Protein AF-A0A3D0K1P1-F1 (afdb_monomer_lite)

pLDDT: mean 82.04, std 25.07, range [28.34, 98.88]

Radius of gyration: 28.45 Å; chains: 1; bounding box: 59×42×96 Å

Secondary structure (DSSP, 8-state):
------------------------------------------SHHHHHHHHHTS--GGG-SS----TTTS-SHHHHHHHHHTT-GGGT--EEEE--SSSHHHHHHHHHHHHHHTT--EEEE-SS-SS-GGGGEEETTEEPPHHHHHHHHHHHHHHHTTT-TT--HHHHHHHHHHHHHHHTT-SEEEEE--

Foldseek 3Di:
DDDDDDDDDDDDDDDDDDDDDDDDDDDDDPPDPPPPPPDLDDFLVRLVVVLVPAADCVPPPDDDPDPVLPDCPLLVQLCVLLVVLVVLAAEDEFDDDDCRVVVQVVVLVVVVVVVFWEWEADDDDDPDNQCRIDISNHGDDSVLVSVL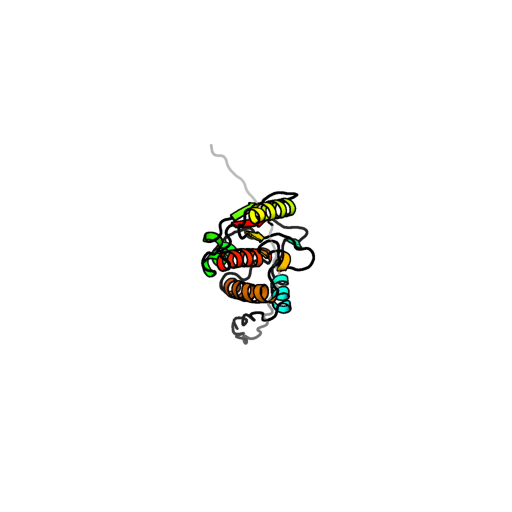LSVSVVSSVVRDPNQGSVSSSVSSNSSVCSVVSGPHYYYYDD

Structure (mmCIF, N/CA/C/O backbone):
data_AF-A0A3D0K1P1-F1
#
_entry.id   AF-A0A3D0K1P1-F1
#
loop_
_atom_site.group_PDB
_atom_site.id
_atom_site.type_symbol
_atom_site.label_atom_id
_atom_site.label_alt_id
_atom_site.label_comp_id
_atom_site.label_asym_id
_atom_site.label_entity_id
_atom_site.label_seq_id
_atom_site.pdbx_PDB_ins_code
_atom_site.Cartn_x
_atom_site.Cartn_y
_atom_site.Cartn_z
_atom_site.occupancy
_atom_site.B_iso_or_equiv
_atom_site.auth_seq_id
_atom_site.auth_comp_id
_atom_site.auth_asym_id
_atom_site.auth_atom_id
_atom_site.pdbx_PDB_model_num
ATOM 1 N N . MET A 1 1 ? -4.324 -0.821 -80.805 1.00 43.59 1 MET A N 1
ATOM 2 C CA . MET A 1 1 ? -3.513 0.414 -80.793 1.00 43.59 1 MET A CA 1
ATOM 3 C C . MET A 1 1 ? -2.600 0.297 -79.578 1.00 43.59 1 MET A C 1
ATOM 5 O O . MET A 1 1 ? -2.946 0.795 -78.523 1.00 43.59 1 MET A O 1
ATOM 9 N N . ASP A 1 2 ? -1.593 -0.574 -79.528 1.00 28.34 2 ASP A N 1
ATOM 10 C CA . ASP A 1 2 ? -0.447 -0.772 -80.431 1.00 28.34 2 ASP A CA 1
ATOM 11 C C . ASP A 1 2 ? 0.242 0.520 -80.867 1.00 28.34 2 ASP A C 1
ATOM 13 O O . ASP A 1 2 ? -0.292 1.231 -81.713 1.00 28.34 2 ASP A O 1
ATOM 17 N N . LEU A 1 3 ? 1.405 0.774 -80.251 1.00 33.50 3 LEU A N 1
ATOM 18 C CA . LEU A 1 3 ? 2.690 1.235 -80.817 1.00 33.50 3 LEU A CA 1
ATOM 19 C C . LEU A 1 3 ? 3.650 1.450 -79.620 1.00 33.50 3 LEU A C 1
ATOM 21 O O . LEU A 1 3 ? 3.420 2.320 -78.787 1.00 33.50 3 LEU A O 1
ATOM 25 N N . MET A 1 4 ? 4.529 0.482 -79.317 1.00 32.34 4 MET A N 1
ATOM 26 C CA . MET A 1 4 ? 5.928 0.369 -79.795 1.00 32.34 4 MET A CA 1
ATOM 27 C C . MET A 1 4 ? 6.820 1.524 -79.291 1.00 32.34 4 MET A C 1
ATOM 29 O O . MET A 1 4 ? 6.582 2.671 -79.635 1.00 32.34 4 MET A O 1
ATOM 33 N N . ALA A 1 5 ? 7.742 1.322 -78.340 1.00 35.12 5 ALA A N 1
ATOM 34 C CA . ALA A 1 5 ? 9.005 0.552 -78.363 1.00 35.12 5 ALA A CA 1
ATOM 35 C C . ALA A 1 5 ? 10.229 1.414 -78.738 1.00 35.12 5 ALA A C 1
ATOM 37 O O . ALA A 1 5 ? 10.199 2.103 -79.750 1.00 35.12 5 ALA A O 1
ATOM 38 N N . SER A 1 6 ? 11.303 1.311 -77.932 1.00 32.75 6 SER A N 1
ATOM 39 C CA . SER A 1 6 ? 12.735 1.265 -78.329 1.00 32.75 6 SER A CA 1
ATOM 40 C C . SER A 1 6 ? 13.648 1.870 -77.237 1.00 32.75 6 SER A C 1
ATOM 42 O O . SER A 1 6 ? 13.601 3.071 -77.000 1.00 32.75 6 SER A O 1
ATOM 44 N N . THR A 1 7 ? 14.327 1.071 -76.396 1.00 32.88 7 THR A N 1
ATOM 45 C CA . THR A 1 7 ? 15.696 0.476 -76.526 1.00 32.88 7 THR A CA 1
ATOM 46 C C . THR A 1 7 ? 16.872 1.464 -76.379 1.00 32.88 7 THR A C 1
ATOM 48 O O . THR A 1 7 ? 17.039 2.363 -77.188 1.00 32.88 7 THR A O 1
ATOM 51 N N . THR A 1 8 ? 17.702 1.370 -75.318 1.00 32.03 8 THR A N 1
ATOM 52 C CA . THR A 1 8 ? 19.045 0.697 -75.174 1.00 32.03 8 THR A CA 1
ATOM 53 C C . THR A 1 8 ? 20.116 1.756 -74.822 1.00 32.03 8 THR A C 1
ATOM 55 O O . THR A 1 8 ? 19.918 2.899 -75.196 1.00 32.03 8 THR A O 1
ATOM 58 N N . LYS A 1 9 ? 21.256 1.563 -74.132 1.00 36.09 9 LYS A N 1
ATOM 59 C CA . LYS A 1 9 ? 22.142 0.439 -73.732 1.00 36.09 9 LYS A CA 1
ATOM 60 C C . LYS A 1 9 ? 23.051 0.971 -72.585 1.00 36.09 9 LYS A C 1
ATOM 62 O O . LYS A 1 9 ? 23.423 2.135 -72.612 1.00 36.09 9 LYS A O 1
ATOM 67 N N . ALA A 1 10 ? 23.278 0.235 -71.495 1.00 33.09 10 ALA A N 1
ATOM 68 C CA . ALA A 1 10 ? 24.470 -0.580 -71.185 1.00 33.09 10 ALA A CA 1
ATOM 69 C C . ALA A 1 10 ? 25.849 0.132 -71.184 1.00 33.09 10 ALA A C 1
ATOM 71 O O . ALA A 1 10 ? 26.359 0.522 -72.230 1.00 33.09 10 ALA A O 1
ATOM 72 N N . GLY A 1 11 ? 26.495 0.144 -70.011 1.00 30.52 11 GLY A N 1
ATOM 73 C CA . GLY A 1 11 ? 27.912 0.451 -69.789 1.00 30.52 11 GLY A CA 1
ATOM 74 C C . GLY A 1 11 ? 28.427 -0.330 -68.572 1.00 30.52 11 GLY A C 1
ATOM 75 O O . GLY A 1 11 ? 27.844 -0.267 -67.496 1.00 30.52 11 GL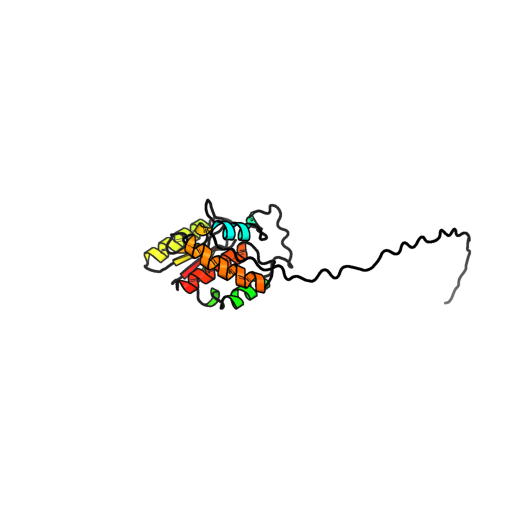Y A O 1
ATOM 76 N N . THR A 1 12 ? 29.465 -1.133 -68.783 1.00 29.39 12 THR A N 1
ATOM 77 C CA . THR A 1 12 ? 29.904 -2.279 -67.962 1.00 29.39 12 THR A CA 1
ATOM 78 C C . THR A 1 12 ? 31.197 -1.977 -67.180 1.00 29.39 12 THR A C 1
ATOM 80 O O . THR A 1 12 ? 31.946 -1.099 -67.594 1.00 29.39 12 THR A O 1
ATOM 83 N N . ARG A 1 13 ? 31.525 -2.860 -66.209 1.00 29.91 13 ARG A N 1
ATOM 84 C CA . ARG A 1 13 ? 32.848 -3.162 -65.579 1.00 29.91 13 ARG A CA 1
ATOM 85 C C . ARG A 1 13 ? 33.236 -2.269 -64.379 1.00 29.91 13 ARG A C 1
ATOM 87 O O . ARG A 1 13 ? 32.985 -1.082 -64.399 1.00 29.91 13 ARG A O 1
ATOM 94 N N . THR A 1 14 ? 33.833 -2.747 -63.27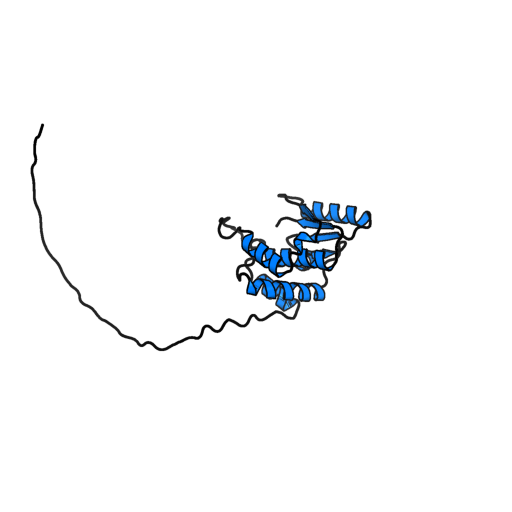8 1.00 29.80 14 THR A N 1
ATOM 95 C CA . THR A 1 14 ? 34.547 -4.009 -62.982 1.00 29.80 14 THR A CA 1
ATOM 96 C C . THR A 1 14 ? 34.641 -4.240 -61.465 1.00 29.80 14 THR A C 1
ATOM 98 O O . THR A 1 14 ? 34.634 -3.297 -60.682 1.00 29.80 14 THR A O 1
ATOM 101 N N . SER A 1 15 ? 34.776 -5.507 -61.070 1.00 28.56 15 SER A N 1
ATOM 102 C CA . SER A 1 15 ? 34.977 -5.997 -59.702 1.00 28.56 15 SER A CA 1
ATOM 103 C C . SER A 1 15 ? 36.370 -5.717 -59.127 1.00 28.56 15 SER A C 1
ATOM 105 O O . SER A 1 15 ? 37.354 -5.848 -59.853 1.00 28.56 15 SER A O 1
ATOM 107 N N . SER A 1 16 ? 36.478 -5.622 -57.800 1.00 31.36 16 SER A N 1
ATOM 108 C CA . SER A 1 16 ? 37.609 -6.218 -57.078 1.00 31.36 16 SER A CA 1
ATOM 109 C C . SER A 1 16 ? 37.154 -6.861 -55.760 1.00 31.36 16 SER A C 1
ATOM 111 O O . SER A 1 16 ? 36.463 -6.276 -54.930 1.00 31.36 16 SER A O 1
ATOM 113 N N . LYS A 1 17 ? 37.505 -8.145 -55.632 1.00 30.03 17 LYS A N 1
ATOM 114 C CA . LYS A 1 17 ? 37.390 -8.993 -54.442 1.00 30.03 17 LYS A CA 1
ATOM 115 C C . LYS A 1 17 ? 38.443 -8.574 -53.415 1.00 30.03 17 LYS A C 1
ATOM 117 O O . LYS A 1 17 ? 39.593 -8.373 -53.788 1.00 30.03 17 LYS A O 1
ATOM 122 N N . SER A 1 18 ? 38.103 -8.640 -52.130 1.00 31.45 18 SER A N 1
ATOM 123 C CA . SER A 1 18 ? 39.077 -8.996 -51.094 1.00 31.45 18 SER A CA 1
ATOM 124 C C . SER A 1 18 ? 38.491 -10.061 -50.171 1.00 31.45 18 SER A C 1
ATOM 126 O O . SER A 1 18 ? 37.288 -10.113 -49.915 1.00 31.45 18 SER A O 1
ATOM 128 N N . THR A 1 19 ? 39.354 -10.984 -49.771 1.00 29.42 19 THR A N 1
ATOM 129 C CA . THR A 1 19 ? 39.035 -12.332 -49.310 1.00 29.42 19 THR A CA 1
ATOM 130 C C . THR A 1 19 ? 39.313 -12.453 -47.812 1.00 29.42 19 THR A C 1
ATOM 132 O O . THR A 1 19 ? 40.348 -12.009 -47.339 1.00 29.42 19 THR A O 1
ATOM 135 N N . LYS A 1 20 ? 38.366 -13.086 -47.106 1.00 29.72 20 LYS A N 1
ATOM 136 C CA . LYS A 1 20 ? 38.424 -13.789 -45.805 1.00 29.72 20 LYS A CA 1
ATOM 137 C C . LYS A 1 20 ? 39.705 -13.697 -44.957 1.00 29.72 20 LYS A C 1
ATOM 139 O O . LYS A 1 20 ? 40.731 -14.253 -45.335 1.00 29.72 20 LYS A O 1
ATOM 144 N N . THR A 1 21 ? 39.477 -13.422 -43.668 1.00 29.06 21 THR A N 1
ATOM 145 C CA . THR A 1 21 ? 40.174 -14.127 -42.578 1.00 29.06 21 THR A CA 1
ATOM 146 C C . THR A 1 21 ? 39.158 -14.638 -41.552 1.00 29.06 21 THR A C 1
ATOM 148 O O . THR A 1 21 ? 38.561 -13.878 -40.797 1.00 29.06 21 THR A O 1
ATOM 151 N N . LYS A 1 22 ? 38.933 -15.960 -41.549 1.00 30.92 22 LYS A N 1
ATOM 152 C CA . LYS A 1 22 ? 38.236 -16.693 -40.481 1.00 30.92 22 LYS A CA 1
ATOM 153 C C . LYS A 1 22 ? 39.169 -16.771 -39.271 1.00 30.92 22 LYS A C 1
ATOM 155 O O . LYS A 1 22 ? 40.247 -17.345 -39.398 1.00 30.92 22 LYS A O 1
ATOM 160 N N . LYS A 1 23 ? 38.722 -16.330 -38.093 1.00 30.67 23 LYS A N 1
ATOM 161 C CA . LYS A 1 23 ? 39.321 -16.738 -36.815 1.00 30.67 23 LYS A CA 1
ATOM 162 C C . LYS A 1 23 ? 38.289 -17.541 -36.024 1.00 30.67 23 LYS A C 1
ATOM 164 O O . LYS A 1 23 ? 37.274 -17.016 -35.584 1.00 30.67 23 LYS A O 1
ATOM 169 N N . LYS A 1 24 ? 38.532 -18.853 -35.941 1.00 31.61 24 LYS A N 1
ATOM 170 C CA . LYS A 1 24 ? 37.880 -19.780 -35.010 1.00 31.61 24 LYS A CA 1
ATOM 171 C C . LYS A 1 24 ? 38.389 -19.458 -33.605 1.00 31.61 24 LYS A C 1
ATOM 173 O O . LYS A 1 24 ? 39.595 -19.517 -33.391 1.00 31.61 24 LYS A O 1
ATOM 178 N N . THR A 1 25 ? 37.485 -19.249 -32.659 1.00 30.41 25 THR A N 1
ATOM 179 C CA . THR A 1 25 ? 37.759 -19.418 -31.227 1.00 30.41 25 THR A CA 1
ATOM 180 C C . THR A 1 25 ? 36.579 -20.144 -30.588 1.00 30.41 25 THR A C 1
ATOM 182 O O . THR A 1 25 ? 35.483 -19.609 -30.471 1.00 30.41 25 THR A O 1
ATOM 185 N N . SER A 1 26 ? 36.830 -21.429 -30.329 1.00 29.92 26 SER A N 1
ATOM 186 C CA . SER A 1 26 ? 36.381 -22.252 -29.197 1.00 29.92 26 SER A CA 1
ATOM 187 C C . SER A 1 26 ? 35.034 -21.954 -28.520 1.00 29.92 26 SER A C 1
ATOM 189 O O . SER A 1 26 ? 34.883 -20.994 -27.770 1.00 29.92 26 SER A O 1
ATOM 191 N N . LYS A 1 27 ? 34.120 -22.927 -28.652 1.00 36.19 27 LYS A N 1
ATOM 192 C CA . LYS A 1 27 ? 33.142 -23.296 -27.620 1.00 36.19 27 LYS A CA 1
ATOM 193 C C . LYS A 1 27 ? 33.872 -23.717 -26.337 1.00 36.19 27 LYS A C 1
ATOM 195 O O . LYS A 1 27 ? 34.641 -24.669 -26.393 1.00 36.19 27 LYS A O 1
ATOM 200 N N . SER A 1 28 ? 33.530 -23.106 -25.206 1.00 29.92 28 SER A N 1
ATOM 201 C CA . SER A 1 28 ? 33.438 -23.767 -23.893 1.00 29.92 28 SER A CA 1
ATOM 202 C C . SER A 1 28 ? 32.879 -22.774 -22.877 1.00 29.92 28 SER A C 1
ATOM 204 O O . SER A 1 28 ? 33.477 -21.727 -22.649 1.00 29.92 28 SER A O 1
ATOM 206 N N . GLY A 1 29 ? 31.739 -23.099 -22.275 1.00 29.64 29 GLY A N 1
ATOM 207 C CA . GLY A 1 29 ? 31.135 -22.279 -21.231 1.00 29.64 29 GLY A CA 1
ATOM 208 C C . GLY A 1 29 ? 29.628 -22.446 -21.193 1.00 29.64 29 GLY A C 1
ATOM 209 O O . GLY A 1 29 ? 28.894 -21.529 -21.541 1.00 29.64 29 GLY A O 1
ATOM 210 N N . SER A 1 30 ? 29.162 -23.627 -20.790 1.00 37.38 30 SER A N 1
ATOM 211 C CA . SER A 1 30 ? 27.822 -23.770 -20.231 1.00 37.38 30 SER A CA 1
ATOM 212 C C . SER A 1 30 ? 27.786 -22.993 -18.912 1.00 37.38 30 SER A C 1
ATOM 214 O O . SER A 1 30 ? 28.081 -23.544 -17.852 1.00 37.38 30 SER A O 1
ATOM 216 N N . SER A 1 31 ? 27.487 -21.697 -18.959 1.00 33.88 31 SER A N 1
ATOM 217 C CA . SER A 1 31 ? 27.117 -20.966 -17.753 1.00 33.88 31 SER A CA 1
ATOM 218 C C . SER A 1 31 ? 25.685 -21.362 -17.424 1.00 33.88 31 SER A C 1
ATOM 220 O O . SER A 1 31 ? 24.724 -20.958 -18.078 1.00 33.88 31 SER A O 1
ATOM 222 N N . GLY A 1 32 ? 25.565 -22.260 -16.447 1.00 33.97 32 GLY A N 1
ATOM 223 C CA . GLY A 1 32 ? 24.287 -22.693 -15.918 1.00 33.97 32 GLY A CA 1
ATOM 224 C C . GLY A 1 32 ? 23.408 -21.488 -15.608 1.00 33.97 32 GLY A C 1
ATOM 225 O O . GLY A 1 32 ? 23.844 -20.523 -14.980 1.00 33.97 32 GLY A O 1
ATOM 226 N N . SER A 1 33 ? 22.158 -21.570 -16.054 1.00 38.03 33 SER A N 1
ATOM 227 C CA . SER A 1 33 ? 21.044 -20.758 -15.579 1.00 38.03 33 SER A CA 1
ATOM 228 C C . SER A 1 33 ? 20.852 -21.034 -14.081 1.00 38.03 33 SER A C 1
ATOM 230 O O . SER A 1 33 ? 19.967 -21.784 -13.671 1.00 38.03 33 SER A O 1
ATOM 232 N N . GLY A 1 34 ? 21.718 -20.462 -13.247 1.00 34.97 34 GLY A N 1
ATOM 233 C CA . GLY A 1 34 ? 21.478 -20.345 -11.822 1.00 34.97 34 GLY A CA 1
ATOM 234 C C . GLY A 1 34 ? 20.337 -19.359 -11.659 1.00 34.97 34 GLY A C 1
ATOM 235 O O . GLY A 1 34 ? 20.540 -18.158 -11.825 1.00 34.97 34 GLY A O 1
ATOM 236 N N . ALA A 1 35 ? 19.129 -19.854 -11.390 1.00 44.12 35 ALA A N 1
ATOM 237 C CA . ALA A 1 35 ? 18.039 -19.003 -10.942 1.00 44.12 35 ALA A CA 1
ATOM 238 C C . ALA A 1 35 ? 18.569 -18.194 -9.751 1.00 44.12 35 ALA A C 1
ATOM 240 O O . ALA A 1 35 ? 18.875 -18.769 -8.705 1.00 44.12 35 ALA A O 1
ATOM 241 N N . ALA A 1 36 ? 18.775 -16.888 -9.950 1.00 52.06 36 ALA A N 1
ATOM 242 C CA . ALA A 1 36 ? 19.257 -15.994 -8.909 1.00 52.06 36 ALA A CA 1
ATOM 243 C C . ALA A 1 36 ? 18.373 -16.205 -7.679 1.00 52.06 36 ALA A C 1
ATOM 245 O O . ALA A 1 36 ? 17.159 -16.005 -7.742 1.00 52.06 36 ALA A O 1
ATOM 246 N N . ARG A 1 37 ? 18.970 -16.713 -6.599 1.00 53.41 37 ARG A N 1
ATOM 247 C CA . ARG A 1 37 ? 18.255 -17.049 -5.372 1.00 53.41 3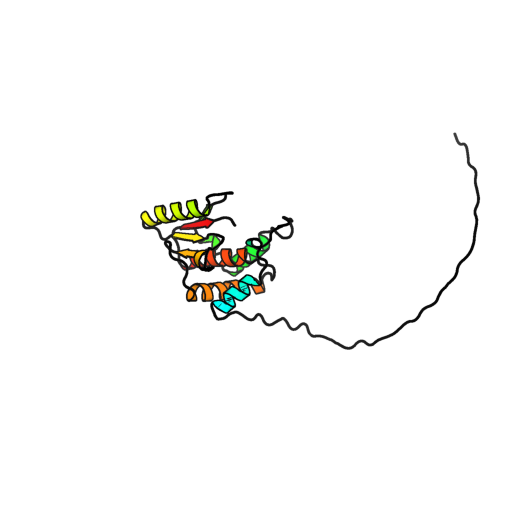7 ARG A CA 1
ATOM 248 C C . ARG A 1 37 ? 17.613 -15.762 -4.866 1.00 53.41 37 ARG A C 1
ATOM 250 O O . ARG A 1 37 ? 18.334 -14.857 -4.462 1.00 53.41 37 ARG A O 1
ATOM 257 N N . THR A 1 38 ? 16.286 -15.667 -4.920 1.00 61.41 38 THR A N 1
ATOM 258 C CA . THR A 1 38 ? 15.553 -14.508 -4.405 1.00 61.41 38 THR A CA 1
ATOM 259 C C . THR A 1 38 ? 15.901 -14.327 -2.932 1.00 61.41 38 THR A C 1
ATOM 261 O O . THR A 1 38 ? 15.515 -15.137 -2.084 1.00 61.41 38 THR A O 1
ATOM 264 N N . VAL A 1 39 ? 16.686 -13.296 -2.623 1.00 75.56 39 VAL A N 1
ATOM 265 C CA . VAL A 1 39 ? 17.046 -12.962 -1.247 1.00 75.56 39 VAL A CA 1
ATOM 266 C C . VAL A 1 39 ? 15.865 -12.211 -0.653 1.00 75.56 39 VAL A C 1
ATOM 268 O O . VAL A 1 39 ? 15.696 -11.023 -0.891 1.00 75.56 39 VAL A O 1
ATOM 271 N N . ILE A 1 40 ? 15.016 -12.916 0.097 1.00 79.94 40 ILE A N 1
ATOM 272 C CA . ILE A 1 40 ? 13.894 -12.279 0.793 1.00 79.94 40 ILE A CA 1
ATOM 273 C C . ILE A 1 40 ? 14.477 -11.375 1.894 1.00 79.94 40 ILE A C 1
ATOM 275 O O . ILE A 1 40 ? 15.160 -11.904 2.785 1.00 79.94 40 ILE A O 1
ATOM 279 N N . PRO A 1 41 ? 14.215 -10.052 1.873 1.00 85.56 41 PRO A N 1
ATOM 280 C CA . PRO A 1 41 ? 14.707 -9.128 2.894 1.00 85.56 41 PRO A CA 1
ATOM 281 C C . PRO A 1 41 ? 14.194 -9.524 4.288 1.00 85.56 41 PRO A C 1
ATOM 283 O O . PRO A 1 41 ? 13.203 -10.245 4.413 1.00 85.56 41 PRO A O 1
ATOM 286 N N . ARG A 1 42 ? 14.889 -9.124 5.359 1.00 90.00 42 ARG A N 1
ATOM 287 C CA . ARG A 1 42 ? 14.567 -9.563 6.739 1.00 90.00 42 ARG A CA 1
ATOM 288 C C . ARG A 1 42 ? 14.386 -8.424 7.735 1.00 90.00 42 ARG A C 1
ATOM 290 O O . ARG A 1 42 ? 13.670 -8.609 8.710 1.00 90.00 42 ARG A O 1
ATOM 297 N N . THR A 1 43 ? 15.016 -7.282 7.491 1.00 95.81 43 THR A N 1
ATOM 298 C CA . THR A 1 43 ? 14.919 -6.074 8.321 1.00 95.81 43 THR A CA 1
ATOM 299 C C . THR A 1 43 ? 14.184 -4.971 7.566 1.00 95.81 43 THR A C 1
ATOM 301 O O . THR A 1 43 ? 14.182 -4.983 6.330 1.00 95.81 43 THR A O 1
ATOM 304 N N . TYR A 1 44 ? 13.653 -3.987 8.295 1.00 96.75 44 TYR A N 1
ATOM 305 C CA . TYR A 1 44 ? 13.033 -2.790 7.718 1.00 96.75 44 TYR A CA 1
ATOM 306 C C . TYR A 1 44 ? 13.937 -2.130 6.668 1.00 96.75 44 TYR A C 1
ATOM 308 O O . TYR A 1 44 ? 13.567 -2.023 5.502 1.00 96.75 44 TYR A O 1
ATOM 316 N N . SER A 1 45 ? 15.191 -1.842 7.026 1.00 96.50 45 SER A N 1
ATOM 317 C CA . SER A 1 45 ? 16.167 -1.233 6.113 1.00 96.50 45 SER A CA 1
ATOM 318 C C . SER A 1 45 ? 16.415 -2.042 4.833 1.00 96.50 45 SER A C 1
ATOM 320 O O . SER A 1 45 ? 16.555 -1.468 3.753 1.00 96.50 45 SER A O 1
ATOM 322 N N . THR A 1 46 ? 16.444 -3.378 4.911 1.00 96.00 46 THR A N 1
ATOM 323 C CA . THR A 1 46 ? 16.599 -4.228 3.715 1.00 96.00 46 THR A CA 1
ATOM 324 C C . THR A 1 46 ? 15.341 -4.272 2.854 1.00 96.00 46 THR A C 1
ATOM 326 O O . THR A 1 46 ? 15.458 -4.328 1.634 1.00 96.00 46 THR A O 1
ATOM 329 N N . VAL A 1 47 ? 14.152 -4.211 3.463 1.00 96.75 47 VAL A N 1
ATOM 330 C CA . VAL A 1 47 ? 12.877 -4.109 2.739 1.00 96.75 47 VAL A CA 1
ATOM 331 C C . VAL A 1 47 ? 12.797 -2.780 1.996 1.00 96.75 47 VAL A C 1
ATOM 333 O O . VAL A 1 47 ? 12.501 -2.768 0.804 1.00 96.75 47 VAL A O 1
ATOM 336 N N . VAL A 1 48 ? 13.107 -1.672 2.673 1.00 96.38 48 VAL A N 1
ATOM 337 C CA . VAL A 1 48 ? 13.103 -0.334 2.069 1.00 96.38 48 VAL A CA 1
ATOM 338 C C . VAL A 1 48 ? 14.106 -0.261 0.917 1.00 96.38 48 VAL A C 1
ATOM 340 O O . VAL A 1 48 ? 13.764 0.227 -0.156 1.00 96.38 48 VAL A O 1
ATOM 343 N N . ARG A 1 49 ? 15.313 -0.823 1.077 1.00 95.06 49 ARG A N 1
ATOM 344 C CA . ARG A 1 49 ? 16.284 -0.917 -0.025 1.00 95.06 49 ARG A CA 1
ATOM 345 C C . ARG A 1 49 ? 15.721 -1.688 -1.222 1.00 95.06 49 ARG A C 1
ATOM 347 O O . ARG A 1 49 ? 15.784 -1.186 -2.337 1.00 95.06 49 ARG A O 1
ATOM 354 N N . HIS A 1 50 ? 15.127 -2.859 -0.984 1.00 93.81 50 HIS A N 1
ATOM 355 C CA . HIS A 1 50 ? 14.525 -3.685 -2.040 1.00 93.81 50 HIS A CA 1
ATOM 356 C C . HIS A 1 50 ? 13.405 -2.949 -2.785 1.00 93.81 50 HIS A C 1
ATOM 358 O O . HIS A 1 50 ? 13.277 -3.069 -4.000 1.00 93.81 50 HIS A O 1
ATOM 364 N N . LEU A 1 51 ? 12.592 -2.169 -2.066 1.00 93.62 51 LEU A N 1
ATOM 365 C CA . LEU A 1 51 ? 11.585 -1.299 -2.671 1.00 93.62 51 LEU A CA 1
ATOM 366 C C . LEU A 1 51 ? 12.232 -0.262 -3.597 1.00 93.62 51 LEU A C 1
ATOM 368 O O . LEU A 1 51 ? 11.804 -0.116 -4.739 1.00 93.62 51 LEU A O 1
ATOM 372 N N . LEU A 1 52 ? 13.267 0.436 -3.126 1.00 92.44 52 LEU A N 1
ATOM 373 C CA . LEU A 1 52 ? 13.942 1.499 -3.879 1.00 92.44 52 LEU A CA 1
ATOM 374 C C . LEU A 1 52 ? 14.665 1.007 -5.143 1.00 92.44 52 LEU A C 1
ATOM 376 O O . LEU A 1 52 ? 14.917 1.809 -6.038 1.00 92.44 52 LEU A O 1
ATOM 380 N N . GLU A 1 53 ? 14.977 -0.286 -5.234 1.00 92.38 53 GLU A N 1
ATOM 381 C CA . GLU A 1 53 ? 15.542 -0.916 -6.435 1.00 92.38 53 GLU A CA 1
ATOM 382 C C . GLU A 1 53 ? 14.496 -1.157 -7.540 1.00 92.38 53 GLU A C 1
ATOM 384 O O . GLU A 1 53 ? 14.859 -1.401 -8.693 1.00 92.38 53 GLU A O 1
ATOM 389 N N . ARG A 1 54 ? 13.194 -1.086 -7.226 1.00 92.19 54 ARG A N 1
ATOM 390 C CA . ARG A 1 54 ? 12.122 -1.210 -8.224 1.00 92.19 54 ARG A CA 1
ATOM 391 C C . ARG A 1 54 ? 11.953 0.072 -9.026 1.00 92.19 54 ARG A C 1
ATOM 393 O O . ARG A 1 54 ? 12.233 1.173 -8.556 1.00 92.19 54 ARG A O 1
ATOM 400 N N . THR A 1 55 ? 11.381 -0.065 -10.221 1.00 90.88 55 THR A N 1
ATOM 401 C CA . THR A 1 55 ? 10.954 1.080 -11.028 1.00 90.88 55 THR A CA 1
ATOM 402 C C . THR A 1 55 ? 9.988 1.949 -10.226 1.00 90.88 55 THR A C 1
ATOM 404 O O . THR A 1 55 ? 8.906 1.497 -9.841 1.00 90.88 55 THR A O 1
ATOM 407 N N . ASN A 1 56 ? 10.391 3.195 -9.975 1.00 91.25 56 ASN A N 1
ATOM 408 C CA . ASN A 1 56 ? 9.611 4.182 -9.242 1.00 91.25 56 ASN A CA 1
ATOM 409 C C . ASN A 1 56 ? 9.371 5.419 -10.117 1.00 91.25 56 ASN A C 1
ATOM 411 O O . ASN A 1 56 ? 10.233 6.294 -10.216 1.00 91.25 56 ASN A O 1
ATOM 415 N N . TYR A 1 57 ? 8.189 5.486 -10.730 1.00 87.19 57 TYR A N 1
ATOM 416 C CA . TYR A 1 57 ? 7.794 6.593 -11.601 1.00 87.19 57 TYR A CA 1
ATOM 417 C C . TYR A 1 57 ? 7.602 7.921 -10.859 1.00 87.19 57 TYR A C 1
ATOM 419 O O . TYR A 1 57 ? 7.767 8.964 -11.479 1.00 87.19 57 TYR A O 1
ATOM 427 N N . GLU A 1 58 ? 7.384 7.910 -9.539 1.00 84.62 58 GLU A N 1
ATOM 428 C CA . GLU A 1 58 ? 7.279 9.136 -8.727 1.00 84.62 58 GLU A CA 1
ATOM 429 C C . GLU A 1 58 ? 8.589 9.944 -8.722 1.00 84.62 58 GLU A C 1
ATOM 431 O O . GLU A 1 58 ? 8.599 11.136 -8.425 1.00 84.62 58 GLU A O 1
ATOM 436 N N . ARG A 1 59 ? 9.721 9.300 -9.045 1.00 84.31 59 ARG A N 1
ATOM 437 C CA . ARG A 1 59 ? 11.050 9.931 -9.096 1.00 84.31 59 ARG A CA 1
ATOM 438 C C . ARG A 1 59 ? 11.517 10.228 -10.522 1.00 84.31 59 ARG A C 1
ATOM 440 O O . ARG A 1 59 ? 12.593 10.799 -10.705 1.00 84.31 59 ARG A O 1
ATOM 447 N N . VAL A 1 60 ? 10.743 9.836 -11.535 1.00 79.88 60 VAL A N 1
ATOM 448 C CA . VAL A 1 60 ? 11.103 10.012 -12.944 1.00 79.88 60 VAL A CA 1
ATOM 449 C C . VAL A 1 60 ? 10.515 11.326 -13.451 1.00 79.88 60 VAL A C 1
ATOM 451 O O . VAL A 1 60 ? 9.310 11.535 -13.416 1.00 79.88 60 VAL A O 1
ATOM 454 N N . ARG A 1 61 ? 11.370 12.220 -13.965 1.00 66.19 61 ARG A N 1
ATOM 455 C CA . ARG A 1 61 ? 10.937 13.535 -14.476 1.00 66.19 61 ARG A CA 1
ATOM 456 C C . ARG A 1 61 ? 10.163 13.463 -15.794 1.00 66.19 61 ARG A C 1
ATOM 458 O O . ARG A 1 61 ? 9.366 14.349 -16.072 1.00 66.19 61 ARG A O 1
ATOM 465 N N . VAL A 1 62 ? 10.423 12.441 -16.609 1.00 70.88 62 VAL A N 1
ATOM 466 C CA . VAL A 1 62 ? 9.755 12.217 -17.897 1.00 70.88 62 VAL A CA 1
ATOM 467 C C . VAL A 1 62 ? 9.225 10.794 -17.923 1.00 70.88 62 VAL A C 1
ATOM 469 O O . VAL A 1 62 ? 9.978 9.837 -18.104 1.00 70.88 62 VAL A O 1
ATOM 472 N N . VAL A 1 63 ? 7.923 10.660 -17.708 1.00 68.06 63 VAL A N 1
ATOM 473 C CA . VAL A 1 63 ? 7.228 9.381 -17.801 1.00 68.06 63 VAL A CA 1
ATOM 474 C C . VAL A 1 63 ? 6.675 9.257 -19.214 1.00 68.06 63 VAL A C 1
ATOM 476 O O . VAL A 1 63 ? 5.749 9.969 -19.594 1.00 68.06 63 VAL A O 1
ATOM 479 N N . ASN A 1 64 ? 7.249 8.353 -20.004 1.00 67.38 64 ASN A N 1
ATOM 480 C CA . ASN A 1 64 ? 6.658 7.979 -21.282 1.00 67.38 64 ASN A CA 1
ATOM 481 C C . ASN A 1 64 ? 5.486 7.039 -20.995 1.00 67.38 64 ASN A C 1
ATOM 483 O O . ASN A 1 64 ? 5.691 5.858 -20.707 1.00 67.38 64 ASN A O 1
ATOM 487 N N . TYR A 1 65 ? 4.268 7.575 -21.034 1.00 67.06 65 TYR A N 1
ATOM 488 C CA . TYR A 1 65 ? 3.048 6.781 -20.945 1.00 67.06 65 TYR A CA 1
ATOM 489 C C . TYR A 1 65 ? 2.918 5.924 -22.203 1.00 67.06 65 TYR A C 1
ATOM 491 O O . TYR A 1 65 ? 2.381 6.364 -23.216 1.00 67.06 65 TYR A O 1
ATOM 499 N N . ASP A 1 66 ? 3.457 4.709 -22.154 1.00 70.44 66 ASP A N 1
ATOM 500 C CA . ASP A 1 66 ? 3.252 3.714 -23.197 1.00 70.44 66 ASP A CA 1
ATOM 501 C C . ASP A 1 66 ? 2.282 2.620 -22.730 1.00 70.44 66 ASP A C 1
ATOM 503 O O . ASP A 1 66 ? 2.213 2.243 -21.555 1.00 70.44 66 ASP A O 1
ATOM 507 N N . GLU A 1 67 ? 1.518 2.077 -23.675 1.00 65.31 67 GLU A N 1
ATOM 508 C CA . GLU A 1 67 ? 0.549 1.016 -23.389 1.00 65.31 67 GLU A CA 1
ATOM 509 C C . GLU A 1 67 ? 1.207 -0.275 -22.884 1.00 65.31 67 GLU A C 1
ATOM 511 O O . GLU A 1 67 ? 0.514 -1.170 -22.412 1.00 65.31 67 GLU A O 1
ATOM 516 N N . LYS A 1 68 ? 2.533 -0.426 -22.998 1.00 67.19 68 LYS A N 1
ATOM 517 C CA . LYS A 1 68 ? 3.248 -1.642 -22.587 1.00 67.19 68 LYS A CA 1
ATOM 518 C C . LYS A 1 68 ? 3.559 -1.631 -21.090 1.00 67.19 68 LYS A C 1
ATOM 520 O O . LYS A 1 68 ? 3.456 -2.673 -20.447 1.00 67.19 68 LYS A O 1
ATOM 525 N N . ASN A 1 69 ? 3.894 -0.469 -20.542 1.00 69.31 69 ASN A N 1
ATOM 526 C CA . ASN A 1 69 ? 4.304 -0.260 -19.160 1.00 69.31 69 ASN A CA 1
ATOM 527 C C . ASN A 1 69 ? 3.127 0.136 -18.262 1.00 69.31 69 ASN A C 1
ATOM 529 O O . ASN A 1 69 ? 3.154 -0.151 -17.066 1.00 69.31 69 ASN A O 1
ATOM 533 N N . PHE A 1 70 ? 2.050 0.694 -18.814 1.00 76.06 70 PHE A N 1
ATOM 534 C CA . PHE A 1 70 ? 0.849 1.069 -18.059 1.00 76.06 70 PHE A CA 1
ATOM 535 C C . PHE A 1 70 ? -0.273 0.035 -18.220 1.00 76.06 70 PHE A C 1
ATOM 537 O O . PHE A 1 70 ? -1.343 0.319 -18.751 1.00 76.06 70 PHE A O 1
ATOM 544 N N . LYS A 1 71 ? -0.026 -1.195 -17.746 1.00 84.94 71 LYS A N 1
ATOM 545 C CA . LYS A 1 71 ? -1.021 -2.280 -17.708 1.00 84.94 71 LYS A CA 1
ATOM 546 C C . LYS A 1 71 ? -1.241 -2.795 -16.296 1.00 84.94 71 LYS A C 1
ATOM 548 O O . LYS A 1 71 ? -0.292 -3.007 -15.549 1.00 84.94 71 LYS A O 1
ATOM 553 N N . LEU A 1 72 ? -2.494 -3.115 -15.983 1.00 91.81 72 LEU A N 1
ATOM 554 C CA . LEU A 1 72 ? -2.884 -3.694 -14.695 1.00 91.81 72 LEU A CA 1
ATOM 555 C C . LEU A 1 72 ? -2.625 -5.204 -14.595 1.00 91.81 72 LEU A C 1
ATOM 557 O O . LEU A 1 72 ? -2.839 -5.785 -13.536 1.00 91.81 72 LEU A O 1
ATOM 561 N N . ASP A 1 73 ? -2.171 -5.865 -15.662 1.00 92.44 73 ASP A N 1
ATOM 562 C CA . ASP A 1 73 ? -2.044 -7.329 -15.695 1.00 92.44 73 ASP A CA 1
ATOM 563 C C . ASP A 1 73 ? -1.077 -7.867 -14.634 1.00 92.44 73 ASP A C 1
ATOM 565 O O . ASP A 1 73 ? -1.369 -8.870 -13.983 1.00 92.44 73 ASP A O 1
ATOM 569 N N . ARG A 1 74 ? 0.062 -7.195 -14.423 1.00 93.19 74 ARG A N 1
ATOM 570 C CA . ARG A 1 74 ? 1.037 -7.588 -13.391 1.00 93.19 74 ARG A CA 1
ATOM 571 C C . ARG A 1 74 ? 0.475 -7.402 -11.981 1.00 93.19 74 ARG A C 1
ATOM 573 O O . ARG A 1 74 ? 0.590 -8.314 -11.164 1.00 93.19 74 ARG A O 1
ATOM 580 N N . MET A 1 75 ? -0.225 -6.293 -11.738 1.00 95.50 75 MET A N 1
ATOM 581 C CA . MET A 1 75 ? -0.891 -6.022 -10.464 1.00 95.50 75 MET A CA 1
ATOM 582 C C . MET A 1 75 ? -2.005 -7.038 -10.182 1.00 95.50 75 MET A C 1
ATOM 584 O O . MET A 1 75 ? -2.055 -7.615 -9.100 1.00 95.50 75 MET A O 1
ATOM 588 N N . ARG A 1 76 ? -2.856 -7.339 -11.171 1.00 96.44 76 ARG A N 1
ATOM 589 C CA . ARG A 1 76 ? -3.925 -8.347 -11.054 1.00 96.44 76 ARG A CA 1
ATOM 590 C C . ARG A 1 76 ? -3.369 -9.733 -10.734 1.00 96.44 76 ARG A C 1
ATOM 592 O O . ARG A 1 76 ? -3.910 -10.428 -9.881 1.00 96.44 76 ARG A O 1
ATOM 599 N N . LYS A 1 77 ? -2.270 -10.137 -11.381 1.00 96.81 77 LYS A N 1
ATOM 600 C CA . LYS A 1 77 ? -1.604 -11.413 -11.076 1.00 96.81 77 LYS A CA 1
ATOM 601 C C . LYS A 1 77 ? -1.030 -11.433 -9.656 1.00 96.81 77 LYS A C 1
ATOM 603 O O . LYS A 1 77 ? -1.170 -12.451 -8.981 1.00 96.81 77 LYS A O 1
ATOM 608 N N . LEU A 1 78 ? -0.418 -10.335 -9.200 1.00 97.81 78 LEU A N 1
ATOM 609 C CA . LEU A 1 78 ? 0.077 -10.216 -7.826 1.00 97.81 78 LEU A CA 1
ATOM 610 C C . LEU A 1 78 ? -1.072 -10.325 -6.815 1.00 97.81 78 LEU A C 1
ATOM 612 O O . LEU A 1 78 ? -0.996 -11.144 -5.905 1.00 97.81 78 LEU A O 1
ATOM 616 N N . LEU A 1 79 ? -2.154 -9.566 -6.999 1.00 98.25 79 LEU A N 1
ATOM 617 C CA . LEU A 1 79 ? -3.318 -9.604 -6.110 1.00 98.25 79 LEU A CA 1
ATOM 618 C C . LEU A 1 79 ? -3.937 -11.001 -6.033 1.00 98.25 79 LEU A C 1
ATOM 620 O O . LEU A 1 79 ? -4.173 -11.490 -4.931 1.00 98.25 79 LEU A O 1
ATOM 624 N N . LYS A 1 80 ? -4.076 -11.694 -7.168 1.00 98.12 80 LYS A N 1
ATOM 625 C CA . LYS A 1 80 ? -4.55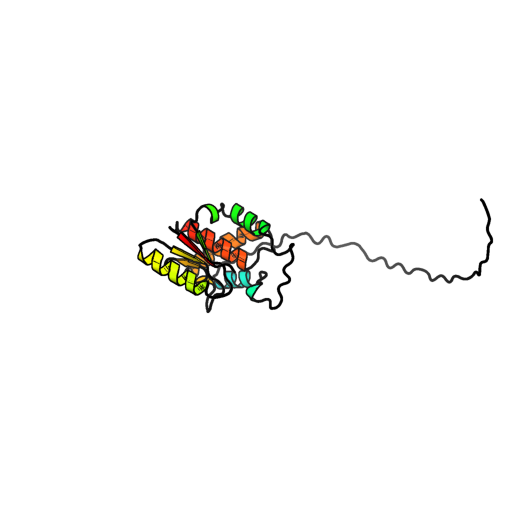3 -13.083 -7.200 1.00 98.12 80 LYS A CA 1
ATOM 626 C C . LYS A 1 80 ? -3.679 -14.022 -6.374 1.00 98.12 80 LYS A C 1
ATOM 628 O O . LYS A 1 80 ? -4.169 -14.902 -5.674 1.00 98.12 80 LYS A O 1
ATOM 633 N N . ARG A 1 81 ? -2.360 -13.829 -6.425 1.00 97.62 81 ARG A N 1
ATOM 634 C CA . ARG A 1 81 ? -1.396 -14.596 -5.626 1.00 97.62 81 ARG A CA 1
ATOM 635 C C . ARG A 1 81 ? -1.441 -14.276 -4.133 1.00 97.62 81 ARG A C 1
ATOM 637 O O . ARG A 1 81 ? -1.029 -15.122 -3.348 1.00 97.62 81 ARG A O 1
ATOM 644 N N . LEU A 1 82 ? -1.929 -13.095 -3.770 1.00 98.12 82 LEU A N 1
ATOM 645 C CA . LEU A 1 82 ? -2.149 -12.659 -2.392 1.00 98.12 82 LEU A CA 1
ATOM 646 C C . LEU A 1 82 ? -3.555 -13.011 -1.872 1.00 98.12 82 LEU A C 1
ATOM 648 O O . LEU A 1 82 ? -3.909 -12.582 -0.780 1.00 98.12 82 LEU A O 1
ATOM 652 N N . GLY A 1 83 ? -4.350 -13.781 -2.625 1.00 98.19 83 GLY A N 1
ATOM 653 C CA . GLY A 1 83 ? -5.705 -14.172 -2.221 1.00 98.19 83 GLY A CA 1
ATOM 654 C C . GLY A 1 83 ? -6.769 -13.109 -2.499 1.00 98.19 83 GLY A C 1
ATOM 655 O O . GLY A 1 83 ? -7.768 -13.041 -1.790 1.00 98.19 83 GLY A O 1
ATOM 656 N N . ASP A 1 84 ? -6.544 -12.267 -3.510 1.00 98.44 84 ASP A N 1
ATOM 657 C CA . ASP A 1 84 ? -7.461 -11.215 -3.952 1.00 98.44 84 ASP A CA 1
ATOM 658 C C . ASP A 1 84 ? -7.921 -10.268 -2.817 1.00 98.44 84 ASP A C 1
ATOM 660 O O . ASP A 1 84 ? -9.116 -10.000 -2.684 1.00 98.44 84 ASP A O 1
ATOM 664 N N . PRO A 1 85 ? -6.997 -9.676 -2.026 1.00 98.44 85 PRO A N 1
ATOM 665 C CA . PRO A 1 85 ? -7.360 -8.869 -0.852 1.00 98.44 85 PRO A CA 1
ATOM 666 C C . PRO A 1 85 ? -8.208 -7.641 -1.214 1.00 98.44 85 PRO A C 1
ATOM 668 O O . PRO A 1 85 ? -9.094 -7.241 -0.471 1.00 98.44 85 PRO A O 1
ATOM 671 N N . HIS A 1 86 ? -8.008 -7.091 -2.412 1.00 98.25 86 HIS A N 1
ATOM 672 C CA . HIS A 1 86 ? -8.808 -5.995 -2.960 1.00 98.25 86 HIS A CA 1
ATOM 673 C C . HIS A 1 86 ? -10.315 -6.285 -3.091 1.00 98.25 86 HIS A C 1
ATOM 675 O O . HIS A 1 86 ? -11.089 -5.341 -3.187 1.00 98.25 86 HIS A O 1
ATOM 681 N N . LEU A 1 87 ? -10.742 -7.555 -3.102 1.00 98.19 87 LEU A N 1
ATOM 682 C CA . LEU A 1 87 ? -12.162 -7.934 -3.125 1.00 98.19 87 LEU A CA 1
ATOM 683 C C . LEU A 1 87 ? -12.780 -8.014 -1.722 1.00 98.19 87 LEU A C 1
ATOM 685 O O . LEU A 1 87 ? -13.997 -8.110 -1.595 1.00 98.19 87 LEU A O 1
ATOM 689 N N . GLN A 1 88 ? -11.949 -7.987 -0.679 1.00 97.81 88 GLN A N 1
ATOM 690 C CA . GLN A 1 88 ? -12.359 -8.070 0.725 1.00 97.81 88 GLN A CA 1
ATOM 691 C C . GLN A 1 88 ? -12.441 -6.683 1.379 1.00 97.81 88 GLN A C 1
ATOM 693 O O . GLN A 1 88 ? -12.952 -6.544 2.485 1.00 97.81 88 GLN A O 1
ATOM 698 N N . VAL A 1 89 ? -11.955 -5.648 0.688 1.00 97.12 89 VAL A N 1
ATOM 699 C CA . VAL A 1 89 ? -11.867 -4.278 1.192 1.00 97.12 89 VAL A CA 1
ATOM 700 C C . VAL A 1 89 ? -12.926 -3.414 0.515 1.00 97.12 89 VAL A C 1
ATOM 702 O O . VAL A 1 89 ? -12.921 -3.242 -0.704 1.00 97.12 89 VAL A O 1
ATOM 705 N N . ARG A 1 90 ? -13.816 -2.809 1.308 1.00 97.94 90 ARG A N 1
ATOM 706 C CA . ARG A 1 90 ? -14.680 -1.723 0.822 1.00 97.94 90 ARG A CA 1
ATOM 707 C C . ARG A 1 90 ? -13.838 -0.462 0.689 1.00 97.94 90 ARG A C 1
ATOM 709 O O . ARG A 1 90 ? -13.173 -0.086 1.650 1.00 97.94 90 ARG A O 1
ATOM 716 N N . ALA A 1 91 ? -13.862 0.188 -0.473 1.00 97.50 91 ALA A N 1
ATOM 717 C CA . ALA A 1 91 ? -12.955 1.295 -0.754 1.00 97.50 91 ALA A CA 1
ATOM 718 C C . ALA A 1 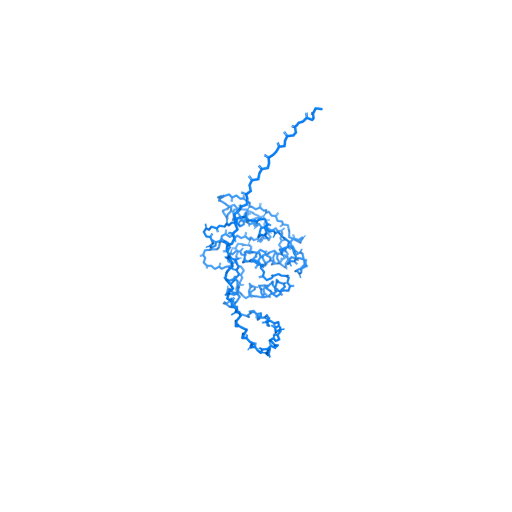91 ? -13.656 2.561 -1.261 1.00 97.50 91 ALA A C 1
ATOM 720 O O . ALA A 1 91 ? -14.564 2.498 -2.089 1.00 97.50 91 ALA A O 1
ATOM 721 N N . VAL A 1 92 ? -13.156 3.715 -0.818 1.00 98.25 92 VAL A N 1
ATOM 722 C CA . VAL A 1 92 ? -13.347 5.016 -1.470 1.00 98.25 92 VAL A CA 1
ATOM 723 C C . VAL A 1 92 ? -12.082 5.327 -2.260 1.00 98.25 92 VAL A C 1
ATOM 725 O O . VAL A 1 92 ? -10.984 5.297 -1.711 1.00 98.25 92 VAL A O 1
ATOM 728 N N . HIS A 1 93 ? -12.228 5.624 -3.549 1.00 98.06 93 HIS A N 1
ATOM 729 C CA . HIS A 1 93 ? -11.106 5.878 -4.449 1.00 98.06 93 HIS A CA 1
ATOM 730 C C . HIS A 1 93 ? -11.024 7.370 -4.784 1.00 98.06 93 HIS A C 1
ATOM 732 O O . HIS A 1 93 ? -11.969 7.933 -5.337 1.00 98.06 93 HIS A O 1
ATOM 738 N N . VAL A 1 94 ? -9.909 8.014 -4.438 1.00 98.31 94 VAL A N 1
ATOM 739 C CA . VAL A 1 94 ? -9.731 9.468 -4.549 1.00 98.31 94 VAL A CA 1
ATOM 740 C C . VAL A 1 94 ? -8.744 9.791 -5.669 1.00 98.31 94 VAL A C 1
ATOM 742 O O . VAL A 1 94 ? -7.534 9.618 -5.526 1.00 98.31 94 VAL A O 1
ATOM 745 N N . ALA A 1 95 ? -9.274 10.295 -6.784 1.00 97.31 95 ALA A N 1
ATOM 746 C CA . ALA A 1 95 ? -8.513 10.757 -7.943 1.00 97.31 95 ALA A CA 1
ATOM 747 C C . ALA A 1 95 ? -8.570 12.288 -8.065 1.00 97.31 95 ALA A C 1
ATOM 749 O O . ALA A 1 95 ? -9.548 12.912 -7.661 1.00 97.31 95 ALA A O 1
ATOM 750 N N . GLY A 1 96 ? -7.545 12.900 -8.662 1.00 94.19 96 GLY A N 1
ATOM 751 C CA . GLY A 1 96 ? -7.515 14.344 -8.909 1.00 94.19 96 GLY A CA 1
ATOM 752 C C . GLY A 1 96 ? -6.105 14.922 -9.007 1.00 94.19 96 GLY A C 1
ATOM 753 O O . GLY A 1 96 ? -5.127 14.318 -8.564 1.00 94.19 96 GLY A O 1
ATOM 754 N N . THR A 1 97 ? -5.985 16.116 -9.582 1.00 91.25 97 THR A N 1
ATOM 755 C CA . THR A 1 97 ? -4.687 16.782 -9.772 1.00 91.25 97 THR A CA 1
ATOM 756 C C . THR A 1 97 ? -4.142 17.371 -8.470 1.00 91.25 97 THR A C 1
ATOM 758 O O . THR A 1 97 ? -2.944 17.297 -8.221 1.00 91.25 97 THR A O 1
ATOM 761 N N . VAL A 1 98 ? -5.014 17.924 -7.620 1.00 94.31 98 VAL A N 1
ATOM 762 C CA . VAL A 1 98 ? -4.649 18.628 -6.381 1.00 94.31 98 VAL A CA 1
ATOM 763 C C . VAL A 1 98 ? -5.631 18.255 -5.273 1.00 94.31 98 VAL A C 1
ATOM 765 O O . VAL A 1 98 ? -6.800 17.998 -5.541 1.00 94.31 98 VAL A O 1
ATOM 768 N N . GLY A 1 99 ? -5.157 18.226 -4.027 1.00 95.75 99 GLY A N 1
ATOM 769 C CA . GLY A 1 99 ? -6.012 18.093 -2.844 1.00 95.75 99 GLY A CA 1
ATOM 770 C C . GLY A 1 99 ? -6.375 16.663 -2.445 1.00 95.75 99 GLY A C 1
ATOM 771 O O . GLY A 1 99 ? -6.982 16.493 -1.396 1.00 95.75 99 GLY A O 1
ATOM 772 N N . LYS A 1 100 ? -5.959 15.638 -3.203 1.00 97.50 100 LYS A N 1
ATOM 773 C CA . LYS A 1 100 ? -6.252 14.224 -2.904 1.00 97.50 100 LYS A CA 1
ATOM 774 C C . LYS A 1 100 ? -5.891 13.831 -1.468 1.00 97.50 100 LYS A C 1
ATOM 776 O O . LYS A 1 100 ? -6.777 13.425 -0.727 1.00 97.50 100 LYS A O 1
ATOM 781 N N . GLY A 1 101 ? -4.635 14.019 -1.049 1.00 95.88 101 GLY A N 1
ATOM 782 C CA . GLY A 1 101 ? -4.201 13.701 0.317 1.00 95.88 101 GLY A CA 1
ATOM 783 C C . GLY A 1 101 ? -5.000 14.439 1.402 1.00 95.88 101 GLY A C 1
ATOM 784 O O . GLY A 1 101 ? -5.370 13.844 2.413 1.00 95.88 101 GLY A O 1
ATOM 785 N N . SER A 1 102 ? -5.357 15.709 1.172 1.00 97.44 102 SER A N 1
ATOM 786 C CA . SER A 1 102 ? -6.233 16.464 2.081 1.00 97.44 102 SER A CA 1
ATOM 787 C C . SER A 1 102 ? -7.641 15.869 2.134 1.00 97.44 102 SER A C 1
ATOM 789 O O . SER A 1 102 ? -8.178 15.684 3.221 1.00 97.44 102 SER A O 1
ATOM 791 N N . THR A 1 103 ? -8.220 15.510 0.986 1.00 98.19 103 THR A N 1
ATOM 792 C CA . THR A 1 103 ? -9.520 14.831 0.907 1.00 98.19 103 THR A CA 1
ATOM 793 C C . THR A 1 103 ? -9.491 13.475 1.608 1.00 98.19 103 THR A C 1
ATOM 795 O O . THR A 1 103 ? -10.402 13.182 2.377 1.00 98.19 103 THR A O 1
ATOM 798 N N . VAL A 1 104 ? -8.439 12.674 1.409 1.00 98.50 104 VAL A N 1
ATOM 799 C CA . VAL A 1 104 ? -8.251 11.386 2.096 1.00 98.50 104 VAL A CA 1
ATOM 800 C C . VAL A 1 104 ? -8.231 11.588 3.608 1.00 98.50 104 VAL A C 1
ATOM 802 O O . VAL A 1 104 ? -8.967 10.912 4.319 1.00 98.50 104 VAL A O 1
ATOM 805 N N . SER A 1 105 ? -7.452 12.558 4.095 1.00 97.62 105 SER A N 1
ATOM 806 C CA . SER A 1 105 ? -7.362 12.872 5.524 1.00 97.62 105 SER A CA 1
ATOM 807 C C . SER A 1 105 ? -8.700 13.342 6.104 1.00 97.62 105 SER A C 1
ATOM 809 O O . SER A 1 105 ? -9.130 12.853 7.148 1.00 97.62 105 SER A O 1
ATOM 811 N N . MET A 1 106 ? -9.409 14.243 5.418 1.00 98.31 106 MET A N 1
ATOM 812 C CA . MET A 1 106 ? -10.723 14.726 5.860 1.00 98.31 106 MET A CA 1
ATOM 813 C C . MET A 1 106 ? -11.746 13.590 5.942 1.00 98.31 106 MET A C 1
ATOM 815 O O . MET A 1 106 ? -12.411 13.442 6.966 1.00 98.31 106 MET A O 1
ATOM 819 N N . LEU A 1 107 ? -11.839 12.759 4.898 1.00 98.38 107 LEU A N 1
ATOM 820 C CA . LEU A 1 107 ? -12.743 11.610 4.871 1.00 98.38 107 LEU A CA 1
ATOM 821 C C . LEU A 1 107 ? -12.406 10.602 5.973 1.00 98.38 107 LEU A C 1
ATOM 823 O O . LEU A 1 107 ? -13.308 10.148 6.672 1.00 98.38 107 LEU A O 1
ATOM 827 N N . ALA A 1 108 ? -11.122 10.287 6.163 1.00 98.25 108 ALA A N 1
ATOM 828 C CA . ALA A 1 108 ? -10.685 9.336 7.179 1.00 98.25 108 ALA A CA 1
ATOM 829 C C . ALA A 1 108 ? -11.100 9.787 8.578 1.00 98.25 108 ALA A C 1
ATOM 831 O O . ALA A 1 108 ? -11.717 9.016 9.306 1.00 98.25 108 ALA A O 1
ATOM 832 N N . ASN A 1 109 ? -10.839 11.053 8.914 1.00 98.06 109 ASN A N 1
ATOM 833 C CA . ASN A 1 109 ? -11.189 11.619 10.214 1.00 98.06 109 ASN A CA 1
ATOM 834 C C . ASN A 1 109 ? -12.707 11.654 10.445 1.00 98.06 109 ASN A C 1
ATOM 836 O O . ASN A 1 109 ? -13.166 11.317 11.533 1.00 98.06 109 ASN A O 1
ATOM 840 N N . MET A 1 110 ? -13.500 12.032 9.435 1.00 98.38 110 MET A N 1
ATOM 841 C CA . MET A 1 110 ? -14.963 12.052 9.562 1.00 98.38 110 MET A CA 1
ATOM 842 C C . MET A 1 110 ? -15.525 10.649 9.809 1.00 98.38 110 MET A C 1
ATOM 844 O O . MET A 1 110 ? -16.333 10.457 10.713 1.00 98.38 110 MET A O 1
ATOM 848 N N . ILE A 1 111 ? -15.075 9.664 9.031 1.00 97.88 111 ILE A N 1
ATOM 849 C CA . ILE A 1 111 ? -15.579 8.287 9.092 1.00 97.88 111 ILE A CA 1
ATOM 850 C C . ILE A 1 111 ? -15.107 7.594 10.376 1.00 97.88 111 ILE A C 1
ATOM 852 O O . ILE A 1 111 ? -15.896 6.921 11.038 1.00 97.88 111 ILE A O 1
ATOM 856 N N . GLN A 1 112 ? -13.860 7.829 10.784 1.00 97.75 112 GLN A N 1
ATOM 857 C CA . GLN A 1 112 ? -13.351 7.398 12.084 1.00 97.75 112 GLN A CA 1
ATOM 858 C C . GLN A 1 112 ? -14.141 8.028 13.237 1.00 97.75 112 GLN A C 1
ATOM 860 O O . GLN A 1 112 ? -14.465 7.345 14.205 1.00 97.75 112 GLN A O 1
ATOM 865 N N . GLY A 1 113 ? -14.510 9.309 13.124 1.00 97.88 113 GLY A N 1
ATOM 866 C CA . GLY A 1 113 ? -15.371 9.997 14.089 1.00 97.88 113 GLY A CA 1
ATOM 867 C C . GLY A 1 113 ? -16.759 9.363 14.241 1.00 97.88 113 GLY A C 1
ATOM 868 O O . GLY A 1 113 ? -17.391 9.516 15.283 1.00 97.88 113 GLY A O 1
ATOM 869 N N . CYS A 1 114 ? -17.215 8.598 13.245 1.00 97.81 114 CYS A N 1
ATOM 870 C CA . CYS A 1 114 ? -18.429 7.784 13.320 1.00 97.81 114 CYS A CA 1
ATOM 871 C C . CYS A 1 114 ? -18.213 6.393 13.954 1.00 97.81 114 CYS A C 1
ATOM 873 O O . CYS A 1 114 ? -19.160 5.615 14.022 1.00 97.81 114 CYS A O 1
ATOM 875 N N . GLY A 1 115 ? -17.001 6.071 14.417 1.00 97.75 115 GLY A N 1
ATOM 876 C CA . GLY A 1 115 ? -16.671 4.809 15.086 1.00 97.75 115 GLY A CA 1
ATOM 877 C C . GLY A 1 115 ? -16.224 3.671 14.162 1.00 97.75 115 GLY A C 1
ATOM 878 O O . GLY A 1 115 ? -16.087 2.546 14.634 1.00 97.75 115 GLY A O 1
ATOM 879 N N . PHE A 1 116 ? -15.989 3.937 12.874 1.00 98.38 116 PHE A N 1
ATOM 880 C CA . PHE A 1 116 ? -15.490 2.935 11.927 1.00 98.38 116 PHE A CA 1
ATOM 881 C C . PHE A 1 116 ? -13.964 2.804 11.974 1.00 98.38 116 PHE A C 1
ATOM 883 O O . PHE A 1 116 ? -13.243 3.787 12.158 1.00 98.38 116 PHE A O 1
ATOM 890 N N . THR A 1 117 ? -13.467 1.596 11.715 1.00 98.44 117 THR A N 1
ATOM 891 C CA . THR A 1 117 ? -12.043 1.337 11.486 1.00 98.44 117 THR A CA 1
ATOM 892 C C . THR A 1 117 ? -11.686 1.676 10.044 1.00 98.44 117 THR A C 1
ATOM 894 O O . THR A 1 117 ? -12.206 1.065 9.108 1.00 98.44 117 THR A O 1
ATOM 897 N N . VAL A 1 118 ? -10.785 2.642 9.853 1.00 98.69 118 VAL A N 1
ATOM 898 C CA . VAL A 1 118 ? -10.440 3.180 8.531 1.00 98.69 118 VAL A CA 1
ATOM 899 C C . VAL A 1 118 ? -8.976 2.924 8.195 1.00 98.69 118 VAL A C 1
ATOM 901 O O . VAL A 1 118 ? -8.079 3.341 8.928 1.00 98.69 118 VAL A O 1
ATOM 904 N N . GLY A 1 119 ? -8.734 2.293 7.047 1.00 98.75 119 GLY A N 1
ATOM 905 C CA . GLY A 1 119 ? -7.414 2.232 6.419 1.00 98.75 119 GLY A CA 1
ATOM 906 C C . GLY A 1 119 ? -7.220 3.382 5.430 1.00 98.75 119 GLY A C 1
ATOM 907 O O . GLY A 1 119 ? -8.148 3.723 4.697 1.00 98.75 119 GLY A O 1
ATOM 908 N N . THR A 1 120 ? -6.033 3.981 5.352 1.00 98.88 120 THR A N 1
ATOM 909 C CA . THR A 1 120 ? -5.719 4.971 4.308 1.00 98.88 120 THR A CA 1
ATOM 910 C C . THR A 1 120 ? -4.449 4.619 3.551 1.00 98.88 120 THR A C 1
ATOM 912 O O . THR A 1 120 ? -3.442 4.231 4.146 1.00 98.88 120 THR A O 1
ATOM 915 N N . PHE A 1 121 ? -4.508 4.762 2.224 1.00 98.75 121 PHE A N 1
ATOM 916 C CA . PHE A 1 121 ? -3.348 4.661 1.345 1.00 98.75 121 PHE A CA 1
ATOM 917 C C . PHE A 1 121 ? -3.098 5.992 0.640 1.00 98.75 121 PHE A C 1
ATOM 919 O O . PHE A 1 121 ? -3.974 6.455 -0.090 1.00 98.75 121 PHE A O 1
ATOM 926 N N . THR A 1 122 ? -1.925 6.590 0.854 1.00 98.19 122 THR A N 1
ATOM 927 C CA . THR A 1 122 ? -1.542 7.900 0.296 1.00 98.19 122 THR A CA 1
ATOM 928 C C . THR A 1 122 ? -0.171 7.871 -0.373 1.00 98.19 122 THR A C 1
ATOM 930 O O . THR A 1 122 ? 0.665 6.994 -0.125 1.00 98.19 122 THR A O 1
ATOM 933 N N . SER A 1 123 ? 0.071 8.836 -1.260 1.00 96.25 123 SER A N 1
ATOM 934 C CA . SER A 1 123 ? 1.351 8.968 -1.960 1.00 96.25 123 SER A CA 1
ATOM 935 C C . SER A 1 123 ? 1.616 10.392 -2.463 1.00 96.25 123 SER A C 1
ATOM 937 O O . SER A 1 123 ? 0.692 11.025 -2.964 1.00 96.25 123 SER A O 1
ATOM 939 N N . PRO A 1 124 ? 2.877 10.868 -2.458 1.00 95.69 124 PRO A N 1
ATOM 940 C CA . PRO A 1 124 ? 4.052 10.250 -1.838 1.00 95.69 124 PRO A CA 1
ATOM 941 C C . PRO A 1 124 ? 4.033 10.382 -0.299 1.00 95.69 124 PRO A C 1
ATOM 943 O O . PRO A 1 124 ? 3.115 10.960 0.271 1.00 95.69 124 PRO A O 1
ATOM 946 N N . HIS A 1 125 ? 5.051 9.834 0.370 1.00 95.38 125 HIS A N 1
ATOM 947 C CA . HIS A 1 125 ? 5.308 10.072 1.802 1.00 95.38 125 HIS A CA 1
ATOM 948 C C . HIS A 1 125 ? 6.224 11.285 1.988 1.00 95.38 125 HIS A C 1
ATOM 950 O O . HIS A 1 125 ? 6.917 11.676 1.043 1.00 95.38 125 HIS A O 1
ATOM 956 N N . LEU A 1 126 ? 6.250 11.851 3.199 1.00 93.38 126 LEU A N 1
ATOM 957 C CA . LEU A 1 126 ? 7.104 12.988 3.545 1.00 93.38 126 LEU A CA 1
ATOM 958 C C . LEU A 1 126 ? 8.422 12.553 4.190 1.00 93.38 126 LEU A C 1
ATOM 960 O O . LEU A 1 126 ? 9.473 13.032 3.765 1.00 93.38 126 LEU A O 1
ATOM 964 N N . VAL A 1 127 ? 8.377 11.665 5.192 1.00 95.00 127 VAL A N 1
ATOM 965 C CA . VAL A 1 127 ? 9.576 11.214 5.921 1.00 95.00 127 VAL A CA 1
ATOM 966 C C . VAL A 1 127 ? 9.788 9.716 5.737 1.00 95.00 127 VAL A C 1
ATOM 968 O O . VAL A 1 127 ? 10.802 9.309 5.174 1.00 95.00 127 VAL A O 1
ATOM 971 N N . GLU A 1 128 ? 8.815 8.898 6.134 1.00 96.12 128 GLU A N 1
ATOM 972 C CA . GLU A 1 128 ? 8.925 7.437 6.139 1.00 96.12 128 GLU A CA 1
ATOM 973 C C . GLU A 1 128 ? 7.904 6.772 5.212 1.00 96.12 128 GLU A C 1
ATOM 975 O O . GLU A 1 128 ? 6.750 7.182 5.111 1.00 96.12 128 GLU A O 1
ATOM 980 N N . VAL A 1 129 ? 8.297 5.681 4.544 1.00 97.81 129 VAL A N 1
ATOM 981 C CA . VAL A 1 129 ? 7.403 4.958 3.615 1.00 97.81 129 VAL A CA 1
ATOM 982 C C . VAL A 1 129 ? 6.178 4.360 4.316 1.00 97.81 129 VAL A C 1
ATOM 984 O O . VAL A 1 129 ? 5.153 4.128 3.675 1.00 97.81 129 VAL A O 1
ATOM 987 N N . THR A 1 130 ? 6.270 4.130 5.626 1.00 98.38 130 THR A N 1
ATOM 988 C CA . THR A 1 130 ? 5.170 3.644 6.464 1.00 98.38 130 THR A CA 1
ATOM 989 C C . THR A 1 130 ? 4.002 4.627 6.531 1.00 98.38 130 THR A C 1
ATOM 991 O O . THR A 1 130 ? 2.868 4.183 6.672 1.00 98.38 130 THR A O 1
ATOM 994 N N . GLU A 1 131 ? 4.233 5.931 6.330 1.00 98.12 131 GLU A N 1
ATOM 995 C CA . GLU A 1 131 ? 3.178 6.961 6.270 1.00 98.12 131 GLU A CA 1
ATOM 996 C C . GLU A 1 131 ? 2.158 6.711 5.156 1.00 98.12 131 GLU A C 1
ATOM 998 O O . GLU A 1 131 ? 1.043 7.222 5.204 1.00 98.12 131 GLU A O 1
ATOM 1003 N N . ARG A 1 132 ? 2.534 5.929 4.138 1.00 98.50 132 ARG A N 1
ATOM 1004 C CA . ARG A 1 132 ? 1.642 5.601 3.025 1.00 98.50 132 ARG A CA 1
ATOM 1005 C C . ARG A 1 132 ? 0.541 4.630 3.407 1.00 98.50 132 ARG A C 1
ATOM 1007 O O . ARG A 1 132 ? -0.390 4.496 2.631 1.00 98.50 132 ARG A O 1
ATOM 1014 N N . ILE A 1 133 ? 0.677 3.889 4.505 1.00 98.75 133 ILE A N 1
ATOM 1015 C CA . ILE A 1 133 ? -0.297 2.885 4.938 1.00 98.75 133 ILE A CA 1
ATOM 1016 C C . ILE A 1 133 ? -0.630 3.192 6.389 1.00 98.75 133 ILE A C 1
ATOM 1018 O O . ILE A 1 133 ? 0.152 2.873 7.283 1.00 98.75 133 ILE A O 1
ATOM 1022 N N . CYS A 1 134 ? -1.792 3.792 6.623 1.00 98.69 134 CYS A N 1
ATOM 1023 C CA . CYS A 1 134 ? -2.234 4.115 7.973 1.00 98.69 134 CYS A CA 1
ATOM 1024 C C . CYS A 1 134 ? -3.499 3.348 8.347 1.00 98.69 134 CYS A C 1
ATOM 1026 O O . CYS A 1 134 ? -4.360 3.080 7.511 1.00 98.69 134 CYS A O 1
ATOM 1028 N N . MET A 1 135 ? -3.615 3.059 9.637 1.00 98.06 135 MET A N 1
ATOM 1029 C CA . MET A 1 135 ? -4.804 2.528 10.289 1.00 98.06 135 MET A CA 1
ATOM 1030 C C . MET A 1 135 ? -5.272 3.563 11.300 1.00 98.06 135 MET A C 1
ATOM 1032 O O . MET A 1 135 ? -4.506 3.951 12.181 1.00 98.06 135 MET A O 1
ATOM 1036 N N . ASN A 1 136 ? -6.511 4.040 11.178 1.00 97.75 136 ASN A N 1
ATOM 1037 C CA . ASN A 1 136 ? -7.093 5.002 12.119 1.00 97.75 136 ASN A CA 1
ATOM 1038 C C . ASN A 1 136 ? -6.213 6.257 12.322 1.00 97.75 136 ASN A C 1
ATOM 1040 O O . ASN A 1 136 ? -6.087 6.776 13.430 1.00 97.75 136 ASN A O 1
ATOM 1044 N N . GLY A 1 137 ? -5.572 6.715 11.239 1.00 96.94 137 GLY A N 1
ATOM 1045 C CA . GLY A 1 137 ? -4.672 7.873 11.224 1.00 96.94 137 GLY A CA 1
ATOM 1046 C C . GLY A 1 137 ? -3.231 7.594 11.673 1.00 96.94 137 GLY A C 1
ATOM 1047 O O . GLY A 1 137 ? -2.387 8.476 11.538 1.00 96.94 137 GLY A O 1
ATOM 1048 N N . ALA A 1 138 ? -2.919 6.388 12.155 1.00 98.12 138 ALA A N 1
ATOM 1049 C CA . ALA A 1 138 ? -1.577 6.007 12.587 1.00 98.12 138 ALA A CA 1
ATOM 1050 C C . ALA A 1 138 ? -0.841 5.194 11.501 1.00 98.12 138 ALA A C 1
ATOM 1052 O O . ALA A 1 138 ? -1.402 4.207 11.018 1.00 98.12 138 ALA A O 1
ATOM 1053 N N . PRO A 1 139 ? 0.404 5.554 11.130 1.00 98.56 139 PRO A N 1
ATOM 1054 C CA . PRO A 1 139 ? 1.220 4.762 10.210 1.00 98.56 139 PRO A CA 1
ATOM 1055 C C . PRO A 1 139 ? 1.439 3.327 10.695 1.00 98.56 139 PRO A C 1
ATOM 1057 O O . PRO A 1 139 ? 1.601 3.083 11.893 1.00 98.56 139 PRO A O 1
ATOM 1060 N N . ILE A 1 140 ? 1.512 2.380 9.759 1.00 98.50 140 ILE A N 1
ATOM 1061 C CA . ILE A 1 140 ? 1.886 0.993 10.052 1.00 98.50 140 ILE A CA 1
ATOM 1062 C C . ILE A 1 140 ? 3.280 0.932 10.701 1.00 98.50 140 ILE A C 1
ATOM 1064 O O . ILE A 1 140 ? 4.236 1.559 10.242 1.00 98.50 140 ILE A O 1
ATOM 1068 N N . GLY A 1 141 ? 3.424 0.146 11.771 1.00 98.12 141 GLY A N 1
ATOM 1069 C CA . GLY A 1 141 ? 4.708 -0.015 12.456 1.00 98.12 141 GLY A CA 1
ATOM 1070 C C . GLY A 1 141 ? 5.755 -0.719 11.585 1.00 98.12 141 GLY A C 1
ATOM 1071 O O . GLY A 1 141 ? 5.431 -1.622 10.813 1.00 98.12 141 GLY A O 1
ATOM 1072 N N . GLU A 1 142 ? 7.039 -0.376 11.746 1.00 98.06 142 GLU A N 1
ATOM 1073 C CA . GLU A 1 142 ? 8.131 -0.934 10.925 1.00 98.06 142 GLU A CA 1
ATOM 1074 C C . GLU A 1 142 ? 8.166 -2.468 10.909 1.00 98.06 142 GLU A C 1
ATOM 1076 O O . GLU A 1 142 ? 8.465 -3.081 9.882 1.00 98.06 142 GLU A O 1
ATOM 1081 N N . LYS A 1 143 ? 7.873 -3.107 12.047 1.00 97.69 143 LYS A N 1
ATOM 1082 C CA . LYS A 1 143 ? 7.863 -4.570 12.175 1.00 97.69 143 LYS A CA 1
ATOM 1083 C C . LYS A 1 143 ? 6.769 -5.196 11.310 1.00 97.69 143 LYS A C 1
ATOM 1085 O O . LYS A 1 143 ? 7.047 -6.159 10.587 1.00 97.69 143 LYS A O 1
ATOM 1090 N N . ASP A 1 144 ? 5.563 -4.643 11.363 1.00 98.00 144 ASP A N 1
ATOM 1091 C CA . ASP A 1 144 ? 4.410 -5.152 10.621 1.00 98.00 144 ASP A CA 1
ATOM 1092 C C . ASP A 1 144 ? 4.548 -4.832 9.137 1.00 98.00 144 ASP A C 1
ATOM 1094 O O . ASP A 1 144 ? 4.394 -5.728 8.306 1.00 98.00 144 ASP A O 1
ATOM 1098 N N . PHE A 1 145 ? 5.017 -3.627 8.806 1.00 98.62 145 PHE A N 1
ATOM 1099 C CA . PHE A 1 145 ? 5.411 -3.263 7.449 1.00 98.62 145 PHE A CA 1
ATOM 1100 C C . PHE A 1 145 ? 6.461 -4.226 6.886 1.00 98.62 145 PHE A C 1
ATOM 1102 O O . PHE A 1 145 ? 6.311 -4.749 5.785 1.00 98.62 145 PHE A O 1
ATOM 1109 N N . THR A 1 146 ? 7.508 -4.537 7.655 1.00 98.38 146 THR A N 1
ATOM 1110 C CA . THR A 1 146 ? 8.557 -5.481 7.241 1.00 98.38 146 THR A CA 1
ATOM 1111 C C . THR A 1 146 ? 7.975 -6.868 6.979 1.00 98.38 146 THR A C 1
ATOM 1113 O O . THR A 1 146 ? 8.293 -7.486 5.963 1.00 98.38 146 THR A O 1
ATOM 1116 N N . LYS A 1 147 ? 7.127 -7.384 7.877 1.00 98.06 147 LYS A N 1
ATOM 1117 C CA . LYS A 1 147 ? 6.487 -8.698 7.717 1.00 98.06 147 LYS A CA 1
ATOM 1118 C C . LYS A 1 147 ? 5.614 -8.736 6.460 1.00 98.06 147 LYS A C 1
ATOM 1120 O O . LYS A 1 147 ? 5.788 -9.639 5.642 1.00 98.06 147 LYS A O 1
ATOM 1125 N N . LEU A 1 148 ? 4.743 -7.743 6.303 1.00 98.44 148 LEU A N 1
ATOM 1126 C CA . LEU A 1 148 ? 3.829 -7.585 5.177 1.00 98.44 148 LEU A CA 1
ATOM 1127 C C . LEU A 1 148 ? 4.587 -7.503 3.848 1.00 98.44 148 LEU A C 1
ATOM 1129 O O . LEU A 1 148 ? 4.348 -8.283 2.928 1.00 98.44 148 LEU A O 1
ATOM 1133 N N . MET A 1 149 ? 5.574 -6.614 3.763 1.00 98.06 149 MET A N 1
ATOM 1134 C CA . MET A 1 149 ? 6.347 -6.413 2.542 1.00 98.06 149 MET A CA 1
ATOM 1135 C C . MET A 1 149 ? 7.142 -7.649 2.136 1.00 98.06 149 MET A C 1
ATOM 1137 O O . MET A 1 149 ? 7.267 -7.929 0.948 1.00 98.06 149 MET A O 1
ATOM 1141 N N . ARG A 1 150 ? 7.667 -8.424 3.091 1.00 97.19 150 ARG A N 1
ATOM 1142 C CA . ARG A 1 150 ? 8.356 -9.686 2.779 1.00 97.19 150 ARG A CA 1
ATOM 1143 C C . ARG A 1 150 ? 7.443 -10.684 2.084 1.00 97.19 150 ARG A C 1
ATOM 1145 O O . ARG A 1 150 ? 7.893 -11.383 1.178 1.00 97.19 150 ARG A O 1
ATOM 1152 N N . GLU A 1 151 ? 6.192 -10.766 2.517 1.00 96.94 151 GLU A N 1
ATOM 1153 C CA . GLU A 1 151 ? 5.191 -11.615 1.882 1.00 96.94 151 GLU A CA 1
ATOM 1154 C C . GLU A 1 151 ? 4.865 -11.114 0.473 1.00 96.94 151 GLU A C 1
ATOM 1156 O O . GLU A 1 151 ? 4.976 -11.873 -0.490 1.00 96.94 151 GLU A O 1
ATOM 1161 N N . VAL A 1 152 ? 4.584 -9.817 0.332 1.00 97.69 152 VAL A N 1
ATOM 1162 C CA . VAL A 1 152 ? 4.264 -9.201 -0.962 1.00 97.69 152 VAL A CA 1
ATOM 1163 C C . VAL A 1 152 ? 5.417 -9.348 -1.958 1.00 97.69 152 VAL A C 1
ATOM 1165 O O . VAL A 1 152 ? 5.198 -9.788 -3.084 1.00 97.69 152 VAL A O 1
ATOM 1168 N N . ILE A 1 153 ? 6.659 -9.066 -1.549 1.00 95.94 153 ILE A N 1
ATOM 1169 C CA . ILE A 1 153 ? 7.860 -9.216 -2.389 1.00 95.94 153 ILE A CA 1
ATOM 1170 C C . ILE A 1 153 ? 8.038 -10.672 -2.828 1.00 95.94 153 ILE A C 1
ATOM 1172 O O . ILE A 1 153 ? 8.288 -10.937 -4.004 1.00 95.94 153 ILE A O 1
ATOM 1176 N N . LYS A 1 154 ? 7.868 -11.627 -1.904 1.00 94.88 154 LYS A N 1
ATOM 1177 C CA . LYS A 1 154 ? 7.994 -13.058 -2.200 1.00 94.88 154 LYS A CA 1
ATOM 1178 C C . LYS A 1 154 ? 7.005 -13.504 -3.276 1.00 94.88 154 LYS A C 1
ATOM 1180 O O . LYS A 1 154 ? 7.370 -14.321 -4.121 1.00 94.88 154 LYS A O 1
ATOM 1185 N N . GLU A 1 155 ? 5.768 -13.017 -3.247 1.00 96.06 155 GLU A N 1
ATOM 1186 C CA . GLU A 1 155 ? 4.768 -13.380 -4.255 1.00 96.06 155 GLU A CA 1
ATOM 1187 C C . GLU A 1 155 ? 4.921 -12.569 -5.554 1.00 96.06 155 GLU A C 1
ATOM 1189 O O . GLU A 1 155 ? 4.724 -13.117 -6.643 1.00 96.06 155 GLU A O 1
ATOM 1194 N N . ALA A 1 156 ? 5.376 -11.316 -5.475 1.00 94.88 156 ALA A N 1
ATOM 1195 C CA . ALA A 1 156 ? 5.716 -10.492 -6.634 1.00 94.88 156 ALA A CA 1
ATOM 1196 C C . ALA A 1 156 ? 6.842 -11.112 -7.473 1.00 94.88 156 ALA A C 1
ATOM 1198 O O . ALA A 1 156 ? 6.690 -11.266 -8.685 1.00 94.88 156 ALA A O 1
ATOM 1199 N N . ASP A 1 157 ? 7.918 -11.580 -6.835 1.00 91.06 157 ASP A N 1
ATOM 1200 C CA . ASP A 1 157 ? 9.069 -12.179 -7.526 1.00 91.06 157 ASP A CA 1
ATOM 1201 C C . ASP A 1 157 ? 8.749 -13.501 -8.238 1.00 91.06 157 ASP A C 1
ATOM 1203 O O . ASP A 1 157 ? 9.467 -13.900 -9.156 1.00 91.06 157 ASP A O 1
ATOM 1207 N N . LYS A 1 158 ? 7.656 -14.174 -7.857 1.00 90.69 158 LYS A N 1
ATOM 1208 C CA . LYS A 1 158 ? 7.130 -15.354 -8.566 1.00 90.69 158 LYS A CA 1
ATOM 1209 C C . LYS A 1 158 ? 6.228 -14.996 -9.747 1.00 90.69 158 LYS A C 1
ATOM 1211 O O . LYS A 1 158 ? 5.835 -15.891 -10.491 1.00 90.69 158 LYS A O 1
ATOM 1216 N N . THR A 1 159 ? 5.835 -13.732 -9.867 1.00 86.31 159 THR A N 1
ATOM 1217 C CA . THR A 1 159 ? 4.822 -13.271 -10.818 1.00 86.31 159 THR A CA 1
ATOM 1218 C C . THR A 1 159 ? 5.462 -12.547 -11.988 1.00 86.31 159 THR A C 1
ATOM 1220 O O . THR A 1 159 ? 5.360 -12.996 -13.127 1.00 86.31 159 THR A O 1
ATOM 1223 N N . ASP A 1 160 ? 6.104 -11.418 -11.702 1.00 85.19 160 ASP A N 1
ATOM 1224 C CA . ASP A 1 160 ? 6.735 -10.554 -12.688 1.00 85.19 160 ASP A CA 1
ATOM 1225 C C . ASP A 1 160 ? 7.781 -9.692 -11.972 1.00 85.19 160 ASP A C 1
ATOM 1227 O O . ASP A 1 160 ? 7.490 -9.026 -10.978 1.00 85.19 160 ASP A O 1
ATOM 1231 N N . LYS A 1 161 ? 9.019 -9.699 -12.473 1.00 79.69 161 LYS A N 1
ATOM 1232 C CA . LYS A 1 161 ? 10.114 -8.920 -11.878 1.00 79.69 161 LYS A CA 1
ATOM 1233 C C . LYS A 1 161 ? 9.953 -7.412 -12.089 1.00 79.69 161 LYS A C 1
ATOM 1235 O O . LYS A 1 161 ? 10.600 -6.646 -11.378 1.00 79.69 161 LYS A O 1
ATOM 1240 N N . ASN A 1 162 ? 9.093 -7.007 -13.024 1.00 88.81 162 ASN A N 1
ATOM 1241 C CA . ASN A 1 162 ? 8.818 -5.615 -13.368 1.00 88.81 162 ASN A CA 1
ATOM 1242 C C . ASN A 1 162 ? 7.685 -4.998 -12.536 1.00 88.81 162 ASN A C 1
ATOM 1244 O O . ASN A 1 162 ? 7.247 -3.892 -12.848 1.00 88.81 162 ASN A O 1
ATOM 1248 N N . ILE A 1 163 ? 7.188 -5.689 -11.501 1.00 93.62 163 ILE A N 1
ATOM 1249 C CA . ILE A 1 163 ? 6.270 -5.070 -10.539 1.00 93.62 163 ILE A CA 1
ATOM 1250 C C . ILE A 1 163 ? 6.964 -3.848 -9.932 1.00 93.62 163 ILE A C 1
ATOM 1252 O O . ILE A 1 163 ? 8.098 -3.916 -9.448 1.00 93.62 163 ILE A O 1
ATOM 1256 N N . THR A 1 164 ? 6.276 -2.719 -10.016 1.00 94.50 164 THR A N 1
ATOM 1257 C CA . THR A 1 164 ? 6.827 -1.404 -9.693 1.00 94.50 164 THR A CA 1
ATOM 1258 C C . THR A 1 164 ? 6.838 -1.144 -8.188 1.00 94.50 164 THR A C 1
ATOM 1260 O O . THR A 1 164 ? 6.185 -1.838 -7.407 1.00 94.50 164 THR A O 1
ATOM 1263 N N . TYR A 1 165 ? 7.566 -0.102 -7.778 1.00 96.00 165 TYR A N 1
ATOM 1264 C CA . TYR A 1 165 ? 7.561 0.396 -6.401 1.00 96.00 165 TYR A CA 1
ATOM 1265 C C . TYR A 1 165 ? 6.135 0.678 -5.906 1.00 96.00 165 TYR A C 1
ATOM 1267 O O . TYR A 1 165 ? 5.749 0.228 -4.828 1.00 96.00 165 TYR A O 1
ATOM 1275 N N . PHE A 1 166 ? 5.347 1.376 -6.728 1.00 96.12 166 PHE A N 1
ATOM 1276 C CA . PHE A 1 166 ? 3.983 1.760 -6.384 1.00 96.12 166 PHE A CA 1
ATOM 1277 C C . PHE A 1 166 ? 3.071 0.536 -6.256 1.00 96.12 166 PHE A C 1
ATOM 1279 O O . PHE A 1 166 ? 2.400 0.383 -5.244 1.00 96.12 166 PHE A O 1
ATOM 1286 N N . GLU A 1 167 ? 3.121 -0.401 -7.207 1.00 96.94 167 GLU A N 1
ATOM 1287 C CA . GLU A 1 167 ? 2.291 -1.615 -7.163 1.00 96.94 167 GLU A CA 1
ATOM 1288 C C . GLU A 1 167 ? 2.577 -2.499 -5.947 1.00 96.94 167 GLU A C 1
ATOM 1290 O O . GLU A 1 167 ? 1.642 -3.059 -5.375 1.00 96.94 167 GLU A O 1
ATOM 1295 N N . LEU A 1 168 ? 3.841 -2.612 -5.520 1.00 97.56 168 LEU A N 1
ATOM 1296 C CA . LEU A 1 168 ? 4.177 -3.339 -4.293 1.00 97.56 168 LEU A CA 1
ATOM 1297 C C . LEU A 1 168 ? 3.526 -2.698 -3.065 1.00 97.56 168 LEU A C 1
ATOM 1299 O O . LEU A 1 168 ? 2.965 -3.409 -2.235 1.00 97.56 168 LEU A O 1
ATOM 1303 N N . LEU A 1 169 ? 3.584 -1.370 -2.958 1.00 98.44 169 LEU A N 1
ATOM 1304 C CA . LEU A 1 169 ? 2.995 -0.641 -1.836 1.00 98.44 169 LEU A CA 1
ATOM 1305 C C . LEU A 1 169 ? 1.469 -0.678 -1.867 1.00 98.44 169 LEU A C 1
ATOM 1307 O O . LEU A 1 169 ? 0.855 -0.913 -0.832 1.00 98.44 169 LEU A O 1
ATOM 1311 N N . THR A 1 170 ? 0.853 -0.532 -3.040 1.00 98.38 170 THR A N 1
ATOM 1312 C CA . THR A 1 170 ? -0.599 -0.668 -3.194 1.00 98.38 170 THR A CA 1
ATOM 1313 C C . THR A 1 170 ? -1.062 -2.077 -2.823 1.00 98.38 170 THR A C 1
ATOM 1315 O O . THR A 1 170 ? -2.051 -2.233 -2.111 1.00 98.38 170 THR A O 1
ATOM 1318 N N . ALA A 1 171 ? -0.346 -3.121 -3.257 1.00 98.44 171 ALA A N 1
ATOM 1319 C CA . ALA A 1 171 ? -0.682 -4.502 -2.914 1.00 98.44 171 ALA A CA 1
ATOM 1320 C C . ALA A 1 171 ? -0.531 -4.762 -1.410 1.00 98.44 171 ALA A C 1
ATOM 1322 O O . ALA A 1 171 ? -1.381 -5.425 -0.819 1.00 98.44 171 ALA A O 1
ATOM 1323 N N . ALA A 1 172 ? 0.521 -4.212 -0.796 1.00 98.69 172 ALA A N 1
ATOM 1324 C CA . ALA A 1 172 ? 0.729 -4.271 0.644 1.00 98.69 172 ALA A CA 1
ATOM 1325 C C . ALA A 1 172 ? -0.402 -3.572 1.405 1.00 98.69 172 ALA A C 1
ATOM 1327 O O . ALA A 1 172 ? -0.966 -4.180 2.306 1.00 98.69 172 ALA A O 1
ATOM 1328 N N . ALA A 1 173 ? -0.790 -2.359 1.007 1.00 98.81 173 ALA A N 1
ATOM 1329 C CA . ALA A 1 173 ? -1.880 -1.619 1.638 1.00 98.81 173 ALA A CA 1
ATOM 1330 C C . ALA A 1 173 ? -3.200 -2.400 1.586 1.00 98.81 173 ALA A C 1
ATOM 1332 O O . ALA A 1 173 ? -3.811 -2.654 2.619 1.00 98.81 173 ALA A O 1
ATOM 1333 N N . LEU A 1 174 ? -3.594 -2.868 0.396 1.00 98.75 174 LEU A N 1
ATOM 1334 C CA . LEU A 1 174 ? -4.821 -3.650 0.211 1.00 98.75 174 LEU A CA 1
ATOM 1335 C C . LEU A 1 174 ? -4.809 -4.937 1.036 1.00 98.75 174 LEU A C 1
ATOM 1337 O O . LEU A 1 174 ? -5.820 -5.291 1.635 1.00 98.75 174 LEU A O 1
ATOM 1341 N N . LYS A 1 175 ? -3.664 -5.626 1.085 1.00 98.75 175 LYS A N 1
ATOM 1342 C CA . LYS A 1 175 ? -3.504 -6.813 1.921 1.00 98.75 175 LYS A CA 1
ATOM 1343 C C . LYS A 1 175 ? -3.613 -6.483 3.407 1.00 98.75 175 LYS A C 1
ATOM 1345 O O . LYS A 1 175 ? -4.325 -7.185 4.108 1.00 98.75 175 LYS A O 1
ATOM 1350 N N . HIS A 1 176 ? -2.950 -5.429 3.874 1.00 98.75 176 HIS A N 1
ATOM 1351 C CA . HIS A 1 176 ? -3.017 -5.020 5.273 1.00 98.75 176 HIS A CA 1
ATOM 1352 C C . HIS A 1 176 ? -4.452 -4.700 5.687 1.00 98.75 176 HIS A C 1
ATOM 1354 O O . HIS A 1 176 ? -4.922 -5.203 6.694 1.00 98.75 176 HIS A O 1
ATOM 1360 N N . PHE A 1 177 ? -5.183 -3.944 4.867 1.00 98.75 177 PHE A N 1
ATOM 1361 C CA . PHE A 1 177 ? -6.575 -3.596 5.146 1.00 98.75 177 PHE A CA 1
ATOM 1362 C C . PHE A 1 177 ? -7.510 -4.808 5.158 1.00 98.75 177 PHE A C 1
ATOM 1364 O O . PHE A 1 177 ? -8.442 -4.843 5.957 1.00 98.75 177 PHE A O 1
ATOM 1371 N N . ALA A 1 178 ? -7.258 -5.802 4.300 1.00 98.56 178 ALA A N 1
ATOM 1372 C CA . ALA A 1 178 ? -7.986 -7.066 4.328 1.00 98.56 178 ALA A CA 1
ATOM 1373 C C . ALA A 1 178 ? -7.654 -7.885 5.588 1.00 98.56 178 ALA A C 1
ATOM 1375 O O . ALA A 1 178 ? -8.565 -8.366 6.255 1.00 98.56 178 ALA A O 1
ATOM 1376 N N . ASP A 1 179 ? -6.367 -8.008 5.934 1.00 98.31 179 ASP A N 1
ATOM 1377 C CA . ASP A 1 179 ? -5.899 -8.761 7.105 1.00 98.31 179 ASP A CA 1
ATOM 1378 C C . ASP A 1 179 ? -6.414 -8.150 8.424 1.00 98.31 179 ASP A C 1
ATOM 1380 O O . ASP A 1 179 ? -6.783 -8.886 9.337 1.00 98.31 179 ASP A O 1
ATOM 1384 N N . GLU A 1 180 ? -6.473 -6.817 8.509 1.00 98.00 180 GLU A N 1
ATOM 1385 C CA . GLU A 1 180 ? -6.994 -6.070 9.664 1.00 98.00 180 GLU A CA 1
ATOM 1386 C C . GLU A 1 180 ? -8.523 -5.896 9.639 1.00 98.00 180 GLU A C 1
ATOM 1388 O O . GLU A 1 180 ? -9.085 -5.293 10.551 1.00 98.00 180 GLU A O 1
ATOM 1393 N N . ALA A 1 181 ? -9.202 -6.402 8.603 1.00 97.81 181 ALA A N 1
ATOM 1394 C CA . ALA A 1 181 ? -10.652 -6.319 8.426 1.00 97.81 181 ALA A CA 1
ATOM 1395 C C . ALA A 1 181 ? -11.221 -4.896 8.622 1.00 97.81 181 ALA A C 1
ATOM 1397 O O . ALA A 1 181 ? -12.173 -4.693 9.379 1.00 97.81 181 ALA A O 1
ATOM 1398 N N . VAL A 1 182 ? -10.642 -3.901 7.936 1.00 98.31 182 VAL A N 1
ATOM 1399 C CA . VAL A 1 182 ? -11.132 -2.511 8.015 1.00 98.31 182 VAL A CA 1
ATOM 1400 C C . VAL A 1 182 ? -12.585 -2.403 7.557 1.00 98.31 182 VAL A C 1
ATOM 1402 O O . VAL A 1 182 ? -13.010 -3.058 6.602 1.00 98.31 182 VAL A O 1
ATOM 1405 N N . ASP A 1 183 ? -13.337 -1.488 8.165 1.00 98.50 183 ASP A N 1
ATOM 1406 C CA . ASP A 1 183 ? -14.691 -1.187 7.708 1.00 98.50 183 ASP A CA 1
ATOM 1407 C C . ASP A 1 183 ? -14.673 -0.528 6.327 1.00 98.50 183 ASP A C 1
ATOM 1409 O O . ASP A 1 183 ? -15.535 -0.819 5.485 1.00 98.50 183 ASP A O 1
ATOM 1413 N N . LEU A 1 184 ? -13.692 0.354 6.104 1.00 98.31 184 LEU A N 1
ATOM 1414 C CA . LEU A 1 184 ? -13.499 1.099 4.869 1.00 98.31 184 LEU A CA 1
ATOM 1415 C C . LEU A 1 184 ? -12.021 1.458 4.665 1.00 98.31 184 LEU A C 1
ATOM 1417 O O . LEU A 1 184 ? -11.342 1.887 5.596 1.00 98.31 184 LEU A O 1
ATOM 1421 N N . ALA A 1 185 ? -11.537 1.357 3.430 1.00 98.69 185 ALA A N 1
ATOM 1422 C CA . ALA A 1 185 ? -10.250 1.907 3.025 1.00 98.69 185 ALA A CA 1
ATOM 1423 C C . ALA A 1 185 ? -10.430 3.142 2.135 1.00 98.69 185 ALA A C 1
ATOM 1425 O O . ALA A 1 185 ? -11.263 3.154 1.230 1.00 98.69 185 ALA A O 1
ATOM 1426 N N . ILE A 1 186 ? -9.626 4.178 2.342 1.00 98.69 186 ILE A N 1
ATOM 1427 C CA . ILE A 1 186 ? -9.604 5.366 1.487 1.00 98.69 186 ILE A CA 1
ATOM 1428 C C . ILE A 1 186 ? -8.285 5.361 0.722 1.00 98.69 186 ILE A C 1
ATOM 1430 O O . ILE A 1 186 ? -7.210 5.465 1.310 1.00 98.69 186 ILE A O 1
ATOM 1434 N N . ILE A 1 187 ? -8.376 5.190 -0.594 1.00 98.62 187 ILE A N 1
ATOM 1435 C CA . ILE A 1 187 ? -7.239 4.920 -1.471 1.00 98.62 187 ILE A CA 1
ATOM 1436 C C . ILE A 1 187 ? -7.010 6.124 -2.382 1.00 98.62 187 ILE A C 1
ATOM 1438 O O . ILE A 1 187 ? -7.857 6.454 -3.215 1.00 98.62 187 ILE A O 1
ATOM 1442 N N . GLU A 1 188 ? -5.862 6.774 -2.234 1.00 98.44 188 GLU A N 1
ATOM 1443 C CA . GLU A 1 188 ? -5.384 7.808 -3.147 1.00 98.44 188 GLU A CA 1
ATOM 1444 C C . GLU A 1 188 ? -4.851 7.198 -4.453 1.00 98.44 188 GLU A C 1
ATOM 1446 O O . GLU A 1 188 ? -4.111 6.213 -4.440 1.00 98.44 188 GLU A O 1
ATOM 1451 N N . VAL A 1 189 ? -5.195 7.814 -5.587 1.00 96.38 189 VAL A N 1
ATOM 1452 C CA . VAL A 1 189 ? -4.551 7.532 -6.879 1.00 96.38 189 VAL A CA 1
ATOM 1453 C C . VAL A 1 189 ? -3.150 8.148 -6.914 1.00 96.38 189 VAL A C 1
ATOM 1455 O O . VAL A 1 189 ? -3.014 9.349 -6.673 1.00 96.38 189 VAL A O 1
ATOM 1458 N N . GLY A 1 190 ? -2.144 7.341 -7.265 1.00 89.00 190 GLY A N 1
ATOM 1459 C CA . GLY A 1 190 ? -0.754 7.775 -7.487 1.00 89.00 190 GLY A CA 1
ATOM 1460 C C . GLY A 1 190 ? -0.494 8.469 -8.818 1.00 89.00 190 GLY A C 1
ATOM 1461 O O . GLY A 1 190 ? -1.364 8.409 -9.716 1.00 89.00 190 GLY A O 1
#

Sequence (190 aa):
MDLMASTTKAGTRTSSKSTKTKKKTSKSGSSGSGAARTVIPRTYSTVVRHLLERTNYERVRVVNYDEKNFKLDRMRKLLKRLGDPHLQVRAVHVAGTVGKGSTVSMLANMIQGCGFTVGTFTSPHLVEVTERICMNGAPIGEKDFTKLMREVIKEADKTDKNITYFELLTAAALKHFADEAVDLAIIEVG